Protein AF-A0AA47MKA4-F1 (afdb_monomer)

Radius of gyration: 22.4 Å; Cα contacts (8 Å, |Δi|>4): 376; chains: 1; bounding box: 54×51×59 Å

Secondary structure (DSSP, 8-state):
--S------EEETTSPPPSS----BPTT----GGG---EEEE-TTS-EEEE-TTS-EEEEEEES-TTS-EEEEEEEEE-HHHHHHHHHHHSSEE----SHHHHHHHHHT--SS-EEEEEEEPP-B-TTS-B-S---BPTT-S--TTS---EEEEETTEEEEE-TTS----------PPP-------SS-TT-HHHHHHHHHHHHHHHHHTT--S-----SSPPPP-PPP-

Nearest PDB structures (foldseek):
  4j6m-assembly6_F  TM=4.524E-01  e=5.196E-02  Homo sapiens

Organism: Merluccius polli (NCBI:txid89951)

Structure (mmCIF, N/CA/C/O backbone):
data_AF-A0AA47MKA4-F1
#
_entry.id   AF-A0AA47MKA4-F1
#
loop_
_atom_site.group_PDB
_atom_site.id
_atom_site.type_symbol
_atom_site.label_atom_id
_atom_site.label_alt_id
_atom_site.label_comp_id
_atom_site.label_asym_id
_atom_site.label_entity_id
_atom_site.label_seq_id
_atom_site.pdbx_PDB_ins_code
_atom_site.Cartn_x
_atom_site.Cartn_y
_atom_site.Cartn_z
_atom_site.occupancy
_atom_site.B_iso_or_equiv
_atom_site.auth_seq_id
_atom_site.auth_comp_id
_atom_site.auth_asym_id
_atom_site.auth_atom_id
_atom_site.pdbx_PDB_model_num
ATOM 1 N N . MET A 1 1 ? -19.386 -9.582 15.288 1.00 40.22 1 MET A N 1
ATOM 2 C CA . MET A 1 1 ? -19.864 -9.907 13.926 1.00 40.22 1 MET A CA 1
ATOM 3 C C . MET A 1 1 ? -18.635 -10.343 13.167 1.00 40.22 1 MET A C 1
ATOM 5 O O . MET A 1 1 ? -17.725 -9.533 13.084 1.00 40.22 1 MET A O 1
ATOM 9 N N . HIS A 1 2 ? -18.562 -11.596 12.714 1.00 37.41 2 HIS A N 1
ATOM 10 C CA . HIS A 1 2 ? -17.348 -12.108 12.065 1.00 37.41 2 HIS A CA 1
ATOM 11 C C . HIS A 1 2 ? -17.681 -13.074 10.925 1.00 37.41 2 HIS A C 1
ATOM 13 O O . HIS A 1 2 ? -17.199 -14.199 10.886 1.00 37.41 2 HIS A O 1
ATOM 19 N N . ALA A 1 3 ? -18.492 -12.614 9.970 1.00 40.44 3 ALA A N 1
ATOM 20 C CA . ALA A 1 3 ? -18.243 -13.013 8.587 1.00 40.44 3 ALA A CA 1
ATOM 21 C C . ALA A 1 3 ? -16.877 -12.423 8.195 1.00 40.44 3 ALA A C 1
ATOM 23 O O . ALA A 1 3 ? -16.542 -11.350 8.684 1.00 40.44 3 ALA A O 1
ATOM 24 N N . ILE A 1 4 ? -16.072 -13.059 7.343 1.00 48.19 4 ILE A N 1
ATOM 25 C CA . ILE A 1 4 ? -14.932 -12.340 6.751 1.00 48.19 4 ILE A CA 1
ATOM 26 C C . ILE A 1 4 ? -15.520 -11.342 5.749 1.00 48.19 4 ILE A C 1
ATOM 28 O O . ILE A 1 4 ? -15.696 -11.644 4.573 1.00 48.19 4 ILE A O 1
ATOM 32 N N . LEU A 1 5 ? -15.891 -10.165 6.250 1.00 45.44 5 LEU A N 1
ATOM 33 C CA 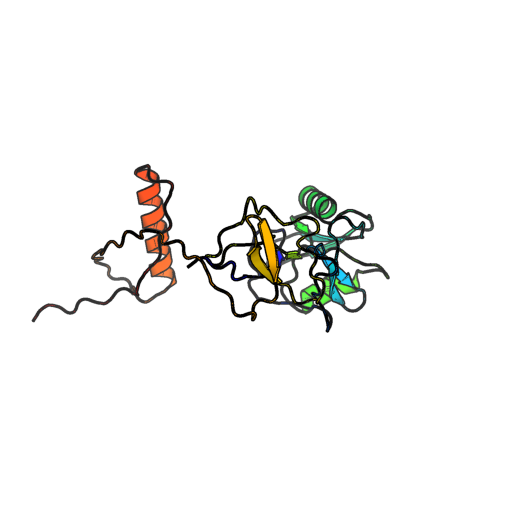. LEU A 1 5 ? -16.131 -8.975 5.451 1.00 45.44 5 LEU A CA 1
ATOM 34 C C . LEU A 1 5 ? -14.800 -8.242 5.327 1.00 45.44 5 LEU A C 1
ATOM 36 O O . LEU A 1 5 ? -14.140 -7.966 6.328 1.00 45.44 5 LEU A O 1
ATOM 40 N N . TYR A 1 6 ? -14.410 -7.950 4.095 1.00 54.91 6 TYR A N 1
ATOM 41 C CA . TYR A 1 6 ? -13.177 -7.241 3.819 1.00 54.91 6 TYR A CA 1
ATOM 42 C C . TYR A 1 6 ? -13.150 -5.836 4.405 1.00 54.91 6 TYR A C 1
ATOM 44 O O . TYR A 1 6 ? -14.142 -5.109 4.388 1.00 54.91 6 TYR A O 1
ATOM 52 N N . CYS A 1 7 ? -11.939 -5.407 4.740 1.00 42.94 7 CYS A N 1
ATOM 53 C CA . CYS A 1 7 ? -11.534 -4.036 4.491 1.00 42.94 7 CYS A CA 1
ATOM 54 C C . CYS A 1 7 ? -10.248 -4.092 3.662 1.00 42.94 7 CYS A C 1
ATOM 56 O O . CYS A 1 7 ? -9.179 -4.357 4.205 1.00 42.94 7 CYS A O 1
ATOM 58 N N . PHE A 1 8 ? -10.352 -3.903 2.341 1.00 57.56 8 PHE A N 1
ATOM 59 C CA . PHE A 1 8 ? -9.191 -3.769 1.457 1.00 57.56 8 PHE A CA 1
ATOM 60 C C . PHE A 1 8 ? -8.551 -2.438 1.807 1.00 57.56 8 PHE A C 1
ATOM 62 O O . PHE A 1 8 ? -8.983 -1.402 1.314 1.00 57.56 8 PHE A O 1
ATOM 69 N N . HIS A 1 9 ? -7.597 -2.439 2.729 1.00 69.88 9 HIS A N 1
ATOM 70 C CA . HIS A 1 9 ? -6.885 -1.221 3.062 1.00 69.88 9 HIS A CA 1
ATOM 71 C C . HIS A 1 9 ? -5.487 -1.295 2.485 1.00 69.88 9 HIS A C 1
ATOM 73 O O . HIS A 1 9 ? -4.628 -2.047 2.947 1.00 69.88 9 HIS A O 1
ATOM 79 N N . TRP A 1 10 ? -5.290 -0.468 1.470 1.00 81.12 10 TRP A N 1
ATOM 80 C CA . TRP A 1 10 ? -3.974 -0.019 1.078 1.00 81.12 10 TRP A CA 1
ATOM 81 C C . TRP A 1 10 ? -3.329 0.700 2.258 1.00 81.12 10 TRP A C 1
ATOM 83 O O . TRP A 1 10 ? -3.963 1.512 2.941 1.00 81.12 10 TRP A O 1
ATOM 93 N N . ARG A 1 11 ? -2.075 0.361 2.533 1.00 85.81 11 ARG A N 1
ATOM 94 C CA . ARG A 1 11 ? -1.267 1.024 3.549 1.00 85.81 11 ARG A CA 1
ATOM 95 C C . ARG A 1 11 ? 0.051 1.446 2.945 1.00 85.81 11 ARG A C 1
ATOM 97 O O . ARG A 1 11 ? 0.620 0.748 2.112 1.00 85.81 11 ARG A O 1
ATOM 104 N N . TRP A 1 12 ? 0.538 2.584 3.411 1.00 90.19 12 TRP A N 1
ATOM 105 C CA . TRP A 1 12 ? 1.897 2.997 3.127 1.00 90.19 12 TRP A CA 1
ATOM 106 C C . TRP A 1 12 ? 2.862 2.206 4.010 1.00 90.19 12 TRP A C 1
ATOM 108 O O . TRP A 1 12 ? 2.557 1.861 5.159 1.00 90.19 12 TRP A O 1
ATOM 118 N N . SER A 1 13 ? 4.037 1.900 3.470 1.00 91.50 13 SER A N 1
ATOM 119 C CA . SER A 1 13 ? 5.100 1.156 4.146 1.00 91.50 13 SER A CA 1
ATOM 120 C C . SER A 1 13 ? 5.516 1.811 5.464 1.00 91.50 13 SER A C 1
ATOM 122 O O . SER A 1 13 ? 5.847 1.100 6.411 1.00 91.50 13 SER A O 1
ATOM 124 N N . THR A 1 14 ? 5.361 3.131 5.572 1.00 85.56 14 THR A N 1
ATOM 125 C CA . THR A 1 14 ? 5.583 3.965 6.764 1.00 85.56 14 THR A CA 1
ATOM 126 C C . THR A 1 14 ? 4.684 3.627 7.964 1.00 85.56 14 THR A C 1
ATOM 128 O O . THR A 1 14 ? 4.824 4.239 9.016 1.00 85.56 14 THR A O 1
ATOM 131 N N . GLN A 1 15 ? 3.769 2.655 7.838 1.00 66.38 15 GLN A N 1
ATOM 132 C CA . GLN A 1 15 ? 2.774 2.240 8.842 1.00 66.38 15 GLN A CA 1
ATOM 133 C C . GLN A 1 15 ? 1.715 3.303 9.184 1.00 66.38 15 GLN A C 1
ATOM 135 O O . GLN A 1 15 ? 0.791 3.015 9.946 1.00 66.38 15 GLN A O 1
ATOM 140 N N . ASN A 1 16 ? 1.778 4.484 8.566 1.00 63.00 16 ASN A N 1
ATOM 141 C CA . ASN A 1 16 ? 0.739 5.501 8.662 1.00 63.00 16 ASN A CA 1
ATOM 142 C C . ASN A 1 16 ? -0.418 5.195 7.699 1.00 63.00 16 ASN A C 1
ATOM 144 O O . ASN A 1 16 ? -0.228 4.699 6.583 1.00 63.00 16 ASN A O 1
ATOM 148 N N . ARG A 1 17 ? -1.648 5.505 8.127 1.00 63.09 17 ARG A N 1
ATOM 149 C CA . ARG A 1 17 ? -2.790 5.586 7.205 1.00 63.09 17 ARG A CA 1
ATOM 150 C C . ARG A 1 17 ? -2.589 6.804 6.304 1.00 63.09 17 ARG A C 1
ATOM 152 O O . ARG A 1 17 ? -2.092 7.823 6.777 1.00 63.09 17 ARG A O 1
ATOM 159 N N . SER A 1 18 ? -2.972 6.692 5.031 1.00 71.25 18 SER A N 1
ATOM 160 C CA . SER A 1 18 ? -3.031 7.860 4.143 1.00 71.25 18 SER A CA 1
ATOM 161 C C . SER A 1 18 ? -3.911 8.929 4.788 1.00 71.25 18 SER A C 1
ATOM 163 O O . SER A 1 18 ? -5.021 8.617 5.226 1.00 71.25 18 SER A O 1
ATOM 165 N N . GLN A 1 19 ? -3.413 10.162 4.866 1.00 75.19 19 GLN A N 1
ATOM 166 C CA . GLN A 1 19 ? -4.171 11.269 5.452 1.00 75.19 19 GLN A CA 1
ATOM 167 C C . GLN A 1 19 ? -5.196 11.837 4.466 1.00 75.19 19 GLN A C 1
ATOM 169 O O . GLN A 1 19 ? -6.219 12.381 4.872 1.00 75.19 19 GLN A O 1
ATOM 174 N N . THR A 1 20 ? -4.930 11.684 3.168 1.00 82.19 20 THR A N 1
ATOM 175 C CA . THR A 1 20 ? -5.717 12.278 2.082 1.00 82.19 20 THR A CA 1
ATOM 176 C C . THR A 1 20 ? -6.634 11.280 1.380 1.00 82.19 20 THR A C 1
ATOM 178 O O . THR A 1 20 ? -7.587 11.686 0.721 1.00 82.19 20 THR A O 1
ATOM 181 N N . GLY A 1 21 ? -6.358 9.976 1.492 1.00 82.00 21 GLY A N 1
ATOM 182 C CA . GLY A 1 21 ? -7.049 8.940 0.720 1.00 82.00 21 GLY A CA 1
ATOM 183 C C . GLY A 1 21 ? -6.720 8.967 -0.777 1.00 82.00 21 GLY A C 1
ATOM 184 O O . GLY A 1 21 ? -7.415 8.320 -1.558 1.00 82.00 21 GLY A O 1
ATOM 185 N N . TYR A 1 22 ? -5.685 9.712 -1.178 1.00 87.75 22 TYR A N 1
ATOM 186 C CA . TYR A 1 22 ? -5.279 9.843 -2.571 1.00 87.75 22 TYR A CA 1
ATOM 187 C C . TYR A 1 22 ? -4.862 8.493 -3.166 1.00 87.75 22 TYR A C 1
ATOM 189 O O . TYR A 1 22 ? -4.059 7.758 -2.585 1.00 87.75 22 TYR A O 1
ATOM 197 N N . ILE A 1 23 ? -5.407 8.192 -4.343 1.00 89.88 23 ILE A N 1
ATOM 198 C CA . ILE A 1 23 ? -5.075 7.021 -5.149 1.00 89.88 23 ILE A CA 1
ATOM 199 C C . ILE A 1 23 ? -5.000 7.416 -6.622 1.00 89.88 23 ILE A C 1
ATOM 201 O O . ILE A 1 23 ? -5.790 8.244 -7.069 1.00 89.88 23 ILE A O 1
ATOM 205 N N . ASN A 1 24 ? -4.097 6.790 -7.378 1.00 94.50 24 ASN A N 1
ATOM 206 C CA . ASN A 1 24 ? -3.982 7.012 -8.822 1.00 94.50 24 ASN A CA 1
ATOM 207 C C . ASN A 1 24 ? -3.874 5.704 -9.620 1.00 94.50 24 ASN A C 1
ATOM 209 O O . ASN A 1 24 ? -3.080 5.580 -10.552 1.00 94.50 24 ASN A O 1
ATOM 213 N N . PHE A 1 25 ? -4.648 4.691 -9.226 1.00 94.19 25 PHE A N 1
ATOM 214 C CA . PHE A 1 25 ? -4.726 3.438 -9.976 1.00 94.19 25 PHE A CA 1
ATOM 215 C C . PHE A 1 25 ? -5.229 3.675 -11.400 1.00 94.19 25 PHE A C 1
ATOM 217 O O . PHE A 1 25 ? -6.154 4.458 -11.631 1.00 94.19 25 PHE A O 1
ATOM 224 N N . ARG A 1 26 ? -4.630 2.971 -12.363 1.00 95.44 26 ARG A N 1
ATOM 225 C CA . ARG A 1 26 ? -5.120 2.974 -13.742 1.00 95.44 26 ARG A CA 1
ATOM 226 C C . ARG A 1 26 ? -6.557 2.429 -13.794 1.00 95.44 26 ARG A C 1
ATOM 228 O O . ARG A 1 26 ? -6.888 1.532 -13.022 1.00 95.44 26 ARG A O 1
ATOM 235 N N . PRO A 1 27 ? -7.408 2.872 -14.740 1.00 91.44 27 PRO A N 1
ATOM 236 C CA . PRO A 1 27 ? -8.674 2.195 -15.001 1.00 91.44 27 PRO A CA 1
ATOM 237 C C . PRO A 1 27 ? -8.490 0.683 -15.205 1.00 91.44 27 PRO A C 1
ATOM 239 O O . PRO A 1 27 ? -7.773 0.260 -16.113 1.00 91.44 27 PRO A O 1
ATOM 242 N N . GLY A 1 28 ? -9.154 -0.114 -14.365 1.00 84.56 28 GLY A N 1
ATOM 243 C CA . GLY A 1 28 ? -9.030 -1.576 -14.336 1.00 84.56 28 GLY A CA 1
ATOM 244 C C . GLY A 1 28 ? -8.125 -2.118 -13.227 1.00 84.56 28 GLY A C 1
ATOM 245 O O . GLY A 1 28 ? -8.180 -3.315 -12.976 1.00 84.56 28 GLY A O 1
ATOM 246 N N . GLU A 1 29 ? -7.370 -1.256 -12.544 1.00 88.69 29 GLU A N 1
ATOM 247 C CA . GLU A 1 29 ? -6.548 -1.581 -11.375 1.00 88.69 29 GLU A CA 1
ATOM 248 C C . GLU A 1 29 ? -7.170 -1.025 -10.075 1.00 88.69 29 GLU A C 1
ATOM 250 O O . GLU A 1 29 ? -7.958 -0.072 -10.122 1.00 88.69 29 GLU A O 1
ATOM 255 N N . PRO A 1 30 ? -6.813 -1.567 -8.898 1.00 87.31 30 PRO A N 1
ATOM 256 C CA . PRO A 1 30 ? -6.048 -2.798 -8.711 1.00 87.31 30 PRO A CA 1
ATOM 257 C C . PRO A 1 30 ? -6.890 -4.040 -9.032 1.00 87.31 30 PRO A C 1
ATOM 259 O O . PRO A 1 30 ? -8.064 -4.108 -8.653 1.00 87.31 30 PRO A O 1
ATOM 262 N N . ASN A 1 31 ? -6.310 -5.022 -9.718 1.00 82.94 31 ASN A N 1
ATOM 263 C CA . ASN A 1 31 ? -7.039 -6.193 -10.221 1.00 82.94 31 ASN A CA 1
ATOM 264 C C . ASN A 1 31 ? -6.764 -7.486 -9.423 1.00 82.94 31 ASN A C 1
ATOM 266 O O . ASN A 1 31 ? -7.511 -8.467 -9.537 1.00 82.94 31 ASN A O 1
ATOM 270 N N . TYR A 1 32 ? -5.736 -7.479 -8.572 1.00 79.62 32 TYR A N 1
ATOM 271 C CA . TYR A 1 32 ? -5.283 -8.607 -7.771 1.00 79.62 32 TYR A CA 1
ATOM 272 C C . TYR A 1 32 ? -5.106 -9.908 -8.561 1.00 79.62 32 TYR A C 1
ATOM 274 O O . TYR A 1 32 ? -5.616 -10.973 -8.172 1.00 79.62 32 TYR A O 1
ATOM 282 N N . ASN A 1 33 ? -4.431 -9.833 -9.703 1.00 80.06 33 ASN A N 1
ATOM 283 C CA . ASN A 1 33 ? -4.355 -10.931 -10.648 1.00 80.06 33 ASN A CA 1
ATOM 284 C C . ASN A 1 33 ? -3.586 -12.125 -10.056 1.00 80.06 33 ASN A C 1
ATOM 286 O O . ASN A 1 33 ? -2.514 -12.017 -9.455 1.00 80.06 33 ASN A O 1
ATOM 290 N N . GLY A 1 34 ? -4.198 -13.306 -10.174 1.00 71.94 34 GLY A N 1
ATOM 291 C CA . GLY A 1 34 ? -3.688 -14.551 -9.598 1.00 71.94 34 GLY A CA 1
ATOM 292 C C . GLY A 1 34 ? -3.579 -14.563 -8.068 1.00 71.94 34 GLY A C 1
ATOM 293 O O . GLY A 1 34 ? -2.871 -15.416 -7.538 1.00 71.94 34 GLY A O 1
ATOM 294 N N . GLY A 1 35 ? -4.227 -13.625 -7.366 1.00 72.12 35 GLY A N 1
ATOM 295 C CA . GLY A 1 35 ? -4.276 -13.601 -5.903 1.00 72.12 35 GLY A CA 1
ATOM 296 C C . GLY A 1 35 ? -2.941 -13.300 -5.215 1.00 72.12 35 GLY A C 1
ATOM 297 O O . GLY A 1 35 ? -2.720 -13.778 -4.106 1.00 72.12 35 GLY A O 1
ATOM 298 N N . ARG A 1 36 ? -2.034 -12.578 -5.885 1.00 78.44 36 ARG A N 1
ATOM 299 C CA . ARG A 1 36 ? -0.639 -12.391 -5.435 1.00 78.44 36 ARG A CA 1
ATOM 300 C C . ARG A 1 36 ? -0.040 -11.021 -5.762 1.00 78.44 36 ARG A C 1
ATOM 302 O O . ARG A 1 36 ? 1.179 -10.880 -5.850 1.00 78.44 36 ARG A O 1
ATOM 309 N N . GLU A 1 37 ? -0.892 -10.056 -6.082 1.00 87.06 37 GLU A N 1
ATOM 310 C CA . GLU A 1 37 ? -0.490 -8.700 -6.451 1.00 87.06 37 GLU A CA 1
ATOM 311 C C . GLU A 1 37 ? -0.796 -7.756 -5.288 1.00 87.06 37 GLU A C 1
ATOM 313 O O . GLU A 1 37 ? -1.833 -7.106 -5.220 1.00 87.06 37 GLU A O 1
ATOM 318 N N . GLU A 1 38 ? 0.070 -7.767 -4.278 1.00 88.56 38 GLU A N 1
ATOM 319 C CA . GLU A 1 38 ? -0.111 -6.951 -3.077 1.00 88.56 38 GLU A CA 1
ATOM 320 C C . GLU A 1 38 ? 0.730 -5.670 -3.065 1.00 88.56 38 GLU A C 1
ATOM 322 O O . GLU A 1 38 ? 0.562 -4.860 -2.161 1.00 88.56 38 GLU A O 1
ATOM 327 N N . CYS A 1 39 ? 1.629 -5.445 -4.021 1.00 94.31 39 CYS A N 1
ATOM 328 C CA . CYS A 1 39 ? 2.562 -4.316 -3.985 1.00 94.31 39 CYS A CA 1
ATOM 329 C C . CYS A 1 39 ? 2.336 -3.370 -5.153 1.00 94.31 39 CYS A C 1
ATOM 331 O O . CYS A 1 39 ? 2.032 -3.824 -6.245 1.00 94.31 39 CYS A O 1
ATOM 333 N N . VAL A 1 40 ? 2.490 -2.063 -4.943 1.00 96.06 40 VAL A N 1
ATOM 334 C CA . VAL A 1 40 ? 2.135 -1.080 -5.972 1.00 96.06 40 VAL A CA 1
ATOM 335 C C . VAL A 1 40 ? 3.358 -0.548 -6.696 1.00 96.06 40 VAL A C 1
ATOM 337 O O . VAL A 1 40 ? 4.319 -0.084 -6.074 1.00 96.06 40 VAL A O 1
ATOM 340 N N . GLU A 1 41 ? 3.287 -0.569 -8.021 1.00 96.12 41 GLU A N 1
ATOM 341 C CA . GLU A 1 41 ? 4.214 0.124 -8.908 1.00 96.12 41 GLU A CA 1
ATOM 342 C C . GLU A 1 41 ? 3.547 1.343 -9.557 1.00 96.12 41 GLU A C 1
ATOM 344 O O . GLU A 1 41 ? 2.358 1.324 -9.880 1.00 96.12 41 GLU A O 1
ATOM 349 N N . ILE A 1 42 ? 4.329 2.398 -9.774 1.00 95.69 42 ILE A N 1
ATOM 350 C CA . ILE A 1 42 ? 3.971 3.531 -10.627 1.00 95.69 42 ILE A CA 1
ATOM 351 C C . ILE A 1 42 ? 4.599 3.347 -12.011 1.00 95.69 42 ILE A C 1
ATOM 353 O O . ILE A 1 42 ? 5.731 2.862 -12.139 1.00 95.69 42 ILE A O 1
ATOM 357 N N . ARG A 1 43 ? 3.854 3.719 -13.056 1.00 92.62 43 ARG A N 1
ATOM 358 C CA . ARG A 1 43 ? 4.308 3.677 -14.453 1.00 92.62 43 ARG A CA 1
ATOM 359 C C . ARG A 1 43 ? 4.668 5.062 -14.982 1.00 92.62 43 ARG A C 1
ATOM 361 O O . ARG A 1 43 ? 4.483 6.077 -14.320 1.00 92.62 43 ARG A O 1
ATOM 368 N N . THR A 1 44 ? 5.188 5.096 -16.206 1.00 89.94 44 THR A N 1
ATOM 369 C CA . THR A 1 44 ? 5.659 6.314 -16.886 1.00 89.94 44 THR A CA 1
ATOM 370 C C . THR A 1 44 ? 4.567 7.351 -17.151 1.00 89.94 44 THR A C 1
ATOM 372 O O . THR A 1 44 ? 4.882 8.504 -17.411 1.00 89.94 44 THR A O 1
ATOM 375 N N . ASP A 1 45 ? 3.295 6.951 -17.118 1.00 91.06 45 ASP A N 1
ATOM 376 C CA . ASP A 1 45 ? 2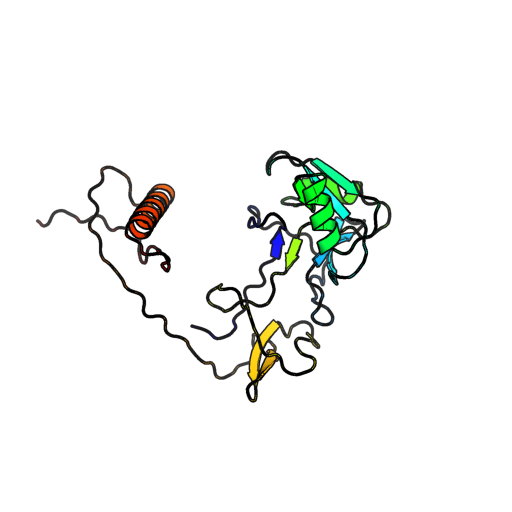.134 7.843 -17.235 1.00 91.06 45 ASP A CA 1
ATOM 377 C C . ASP A 1 45 ? 1.621 8.343 -15.872 1.00 91.06 45 ASP A C 1
ATOM 379 O O . ASP A 1 45 ? 0.591 9.007 -15.801 1.00 91.06 45 ASP A O 1
ATOM 383 N N . GLY A 1 46 ? 2.320 8.004 -14.786 1.00 93.06 46 GLY A N 1
ATOM 384 C CA . GLY A 1 46 ? 1.952 8.360 -13.422 1.00 93.06 46 GLY A CA 1
ATOM 385 C C . GLY A 1 46 ? 0.871 7.485 -12.798 1.00 93.06 46 GLY A C 1
ATOM 386 O O . GLY A 1 46 ? 0.574 7.684 -11.620 1.00 93.06 46 GLY A O 1
ATOM 387 N N . THR A 1 47 ? 0.304 6.522 -13.533 1.00 95.69 47 THR A N 1
ATOM 388 C CA . THR A 1 47 ? -0.742 5.629 -13.017 1.00 95.69 47 THR A CA 1
ATOM 389 C C . THR A 1 47 ? -0.165 4.442 -12.251 1.00 95.69 47 THR A C 1
ATOM 391 O O . THR A 1 47 ? 0.979 4.026 -12.466 1.00 95.69 47 THR A O 1
ATOM 394 N N . TRP A 1 48 ? -0.959 3.913 -11.321 1.00 96.38 48 TRP A N 1
ATOM 395 C CA . TRP A 1 48 ? -0.558 2.854 -10.399 1.00 96.38 48 TRP A CA 1
ATOM 396 C C . TRP A 1 48 ? -1.159 1.502 -10.777 1.00 96.38 48 TRP A C 1
ATOM 398 O O . TRP A 1 48 ? -2.279 1.428 -11.289 1.00 96.38 48 TRP A O 1
ATOM 408 N N . TYR A 1 49 ? -0.413 0.445 -10.469 1.00 95.06 49 TYR A N 1
ATOM 409 C CA . TYR A 1 49 ? -0.792 -0.954 -10.660 1.00 95.06 49 TYR A CA 1
ATOM 410 C C . TYR A 1 49 ? -0.441 -1.731 -9.404 1.00 95.06 49 TYR A C 1
ATOM 412 O O . TYR A 1 49 ? 0.621 -1.494 -8.825 1.00 95.06 49 TYR A O 1
ATOM 420 N N . ASP A 1 50 ? -1.288 -2.670 -8.997 1.00 92.31 50 ASP A N 1
ATOM 421 C CA . ASP A 1 50 ? -0.854 -3.720 -8.089 1.00 92.31 50 ASP A CA 1
ATOM 422 C C . ASP A 1 50 ? -0.092 -4.798 -8.863 1.00 92.31 50 ASP A C 1
ATOM 424 O O . ASP A 1 50 ? -0.359 -5.095 -10.023 1.00 92.31 50 ASP A O 1
ATOM 428 N N . TRP A 1 51 ? 0.952 -5.324 -8.239 1.00 93.88 51 TRP A N 1
ATOM 429 C CA . TRP A 1 51 ? 1.870 -6.255 -8.860 1.00 93.88 51 TRP A CA 1
ATOM 430 C C . TRP A 1 51 ? 2.485 -7.187 -7.822 1.00 93.88 51 TRP A C 1
ATOM 432 O O . TRP A 1 51 ? 2.444 -6.955 -6.608 1.00 93.88 51 TRP A O 1
ATOM 442 N N . ASN A 1 52 ? 3.060 -8.284 -8.307 1.00 92.88 52 ASN A N 1
ATOM 443 C CA . ASN A 1 52 ? 3.645 -9.302 -7.451 1.00 92.88 52 ASN A CA 1
ATOM 444 C C . ASN A 1 52 ? 4.852 -8.733 -6.697 1.00 92.88 52 ASN A C 1
ATOM 446 O O . ASN A 1 52 ? 5.868 -8.403 -7.306 1.00 92.88 52 ASN A O 1
ATOM 450 N N . CYS A 1 53 ? 4.766 -8.692 -5.366 1.00 93.75 53 CYS A N 1
ATOM 451 C CA . CYS A 1 53 ? 5.804 -8.154 -4.482 1.00 93.75 53 CYS A CA 1
ATOM 452 C C . CYS A 1 53 ? 7.193 -8.794 -4.667 1.00 93.75 53 CYS A C 1
ATOM 454 O O . CYS A 1 53 ? 8.209 -8.173 -4.343 1.00 93.75 53 CYS A O 1
ATOM 456 N N . ALA A 1 54 ? 7.256 -10.035 -5.165 1.00 94.62 54 ALA A N 1
ATOM 457 C CA . ALA A 1 54 ? 8.503 -10.745 -5.441 1.00 94.62 54 ALA A CA 1
ATOM 458 C C . ALA A 1 54 ? 9.145 -10.354 -6.785 1.00 94.62 54 ALA A C 1
ATOM 460 O O . ALA A 1 54 ? 10.308 -10.696 -7.025 1.00 94.62 54 ALA A O 1
ATOM 461 N N . ALA A 1 55 ? 8.421 -9.650 -7.664 1.00 95.75 55 ALA A N 1
ATOM 462 C CA . ALA A 1 55 ? 8.981 -9.123 -8.900 1.00 95.75 55 ALA A CA 1
ATOM 463 C C . ALA A 1 55 ? 10.082 -8.100 -8.599 1.00 95.75 55 ALA A C 1
ATOM 465 O O . ALA A 1 55 ? 10.059 -7.395 -7.589 1.00 95.75 55 ALA A O 1
ATOM 466 N N . ARG A 1 56 ? 11.079 -8.035 -9.481 1.00 96.50 56 ARG A N 1
ATOM 467 C CA . ARG A 1 56 ? 12.236 -7.159 -9.305 1.00 96.50 56 ARG A CA 1
ATOM 468 C C . ARG A 1 56 ? 12.061 -5.910 -10.148 1.00 96.50 56 ARG A C 1
ATOM 470 O O . ARG A 1 56 ? 12.255 -5.985 -11.355 1.00 96.50 56 ARG A O 1
ATOM 477 N N . GLN A 1 57 ? 11.760 -4.791 -9.504 1.00 95.81 57 GLN A N 1
ATOM 478 C CA . GLN A 1 57 ? 11.587 -3.497 -10.162 1.00 95.81 57 GLN A CA 1
ATOM 479 C C . GLN A 1 57 ? 12.558 -2.478 -9.571 1.00 95.81 57 GLN A C 1
ATOM 481 O O . GLN A 1 57 ? 13.069 -2.650 -8.460 1.00 95.81 57 GLN A O 1
ATOM 486 N N . THR A 1 58 ? 12.817 -1.413 -10.323 1.00 96.75 58 THR A N 1
ATOM 487 C CA . THR A 1 58 ? 13.379 -0.177 -9.763 1.00 96.75 58 THR A CA 1
ATOM 488 C C . THR A 1 58 ? 12.418 0.425 -8.743 1.00 96.75 58 THR A C 1
ATOM 490 O O . THR A 1 58 ? 11.272 -0.006 -8.646 1.00 96.75 58 THR A O 1
ATOM 493 N N . PHE A 1 59 ? 12.859 1.380 -7.931 1.00 97.56 59 PHE A N 1
ATOM 494 C CA . PHE A 1 59 ? 12.032 1.868 -6.826 1.00 97.56 59 PHE A CA 1
ATOM 495 C C . PHE A 1 59 ? 12.324 3.323 -6.480 1.00 97.56 59 PHE A C 1
ATOM 497 O O . PHE A 1 59 ? 13.417 3.826 -6.738 1.00 97.56 59 PHE A O 1
ATOM 504 N N . SER A 1 60 ? 11.328 3.998 -5.907 1.00 96.88 60 SER A N 1
ATOM 505 C CA . SER A 1 60 ? 11.465 5.367 -5.422 1.00 96.88 60 SER A CA 1
ATOM 506 C C . SER A 1 60 ? 11.426 5.375 -3.902 1.00 96.88 60 SER A C 1
ATOM 508 O O . SER A 1 60 ? 10.488 4.854 -3.301 1.00 96.88 60 SER A O 1
ATOM 510 N N . CYS A 1 61 ? 12.417 5.999 -3.277 1.00 97.19 61 CYS A N 1
ATOM 511 C CA . CYS A 1 61 ? 12.392 6.316 -1.851 1.00 97.19 61 CYS A CA 1
ATOM 512 C C . CYS A 1 61 ? 11.877 7.744 -1.637 1.00 97.19 61 CYS A C 1
ATOM 514 O O . CYS A 1 61 ? 11.848 8.541 -2.579 1.00 97.19 61 CYS A O 1
ATOM 516 N N . PHE A 1 62 ? 11.527 8.087 -0.400 1.00 95.62 62 PHE A N 1
ATOM 517 C CA . PHE A 1 62 ? 11.432 9.481 0.023 1.00 95.62 62 PHE A CA 1
ATOM 518 C C . PHE A 1 62 ? 12.269 9.749 1.276 1.00 95.62 62 PHE A C 1
ATOM 520 O O . PHE A 1 62 ? 12.545 8.841 2.065 1.00 95.62 62 PHE A O 1
ATOM 527 N N . SER A 1 63 ? 12.650 11.011 1.450 1.00 95.50 63 SER A N 1
ATOM 528 C CA . SER A 1 63 ? 13.311 11.549 2.640 1.00 95.50 63 SER A CA 1
ATOM 529 C C . SER A 1 63 ? 12.516 12.738 3.185 1.00 95.50 63 SER A C 1
ATOM 531 O O . SER A 1 63 ? 11.866 13.443 2.414 1.00 95.50 63 SER A O 1
ATOM 533 N N . GLY A 1 64 ? 12.608 12.992 4.492 1.00 89.56 64 GLY A N 1
ATOM 534 C CA . GLY A 1 64 ? 11.944 14.127 5.149 1.00 89.56 64 GLY A CA 1
ATOM 535 C C . GLY A 1 64 ? 10.591 13.790 5.799 1.00 89.56 64 GLY A C 1
ATOM 536 O O . GLY A 1 64 ? 10.165 12.630 5.768 1.00 89.56 64 GLY A O 1
ATOM 537 N N . PRO A 1 65 ? 9.952 14.779 6.454 1.00 84.25 65 PRO A N 1
ATOM 538 C CA . PRO A 1 65 ? 8.639 14.632 7.080 1.00 84.25 65 PRO A CA 1
ATOM 539 C C . PRO A 1 65 ? 7.505 14.616 6.037 1.00 84.25 65 PRO A C 1
ATOM 541 O O . PRO A 1 65 ? 7.719 14.919 4.864 1.00 84.25 65 PRO A O 1
ATOM 544 N N . SER A 1 66 ? 6.287 14.261 6.463 1.00 74.69 66 SER A N 1
ATOM 545 C CA . SER A 1 66 ? 5.117 14.116 5.578 1.00 74.69 66 SER A CA 1
ATOM 546 C C . SER A 1 66 ? 4.756 15.379 4.785 1.00 74.69 66 SER A C 1
ATOM 548 O O . SER A 1 66 ? 4.230 15.264 3.687 1.00 74.69 66 SER A O 1
ATOM 550 N N . ASP A 1 67 ? 5.038 16.564 5.315 1.00 77.62 67 ASP A N 1
ATOM 551 C CA . ASP A 1 67 ? 4.751 17.874 4.720 1.00 77.62 67 ASP A CA 1
ATOM 552 C C . ASP A 1 67 ? 5.897 18.432 3.854 1.00 77.62 67 ASP A C 1
ATOM 554 O O . ASP A 1 67 ? 5.729 19.459 3.199 1.00 77.62 67 ASP A O 1
ATOM 558 N N . ALA A 1 68 ? 7.054 17.761 3.818 1.00 87.31 68 ALA A N 1
ATOM 559 C CA . ALA A 1 68 ? 8.226 18.183 3.048 1.00 87.31 68 ALA A CA 1
ATOM 560 C C . ALA A 1 68 ? 9.026 16.975 2.527 1.00 87.31 68 ALA A C 1
ATOM 562 O O . ALA A 1 68 ? 10.210 16.799 2.832 1.00 87.31 68 ALA A O 1
ATOM 563 N N . LYS A 1 69 ? 8.361 16.117 1.746 1.00 92.12 69 LYS A N 1
ATOM 564 C CA . LYS A 1 69 ? 8.969 14.915 1.159 1.00 92.12 69 LYS A CA 1
ATOM 565 C C . LYS A 1 69 ? 9.877 15.281 -0.015 1.00 92.12 69 LYS A C 1
ATOM 567 O O . LYS A 1 69 ? 9.505 16.055 -0.889 1.00 92.12 69 LYS A O 1
ATOM 572 N N . THR A 1 70 ? 11.054 14.667 -0.069 1.00 95.00 70 THR A N 1
ATOM 573 C CA . THR A 1 70 ? 11.928 14.660 -1.253 1.00 95.00 70 THR A CA 1
ATOM 574 C C . THR A 1 70 ? 12.007 13.246 -1.807 1.00 95.00 70 THR A C 1
ATOM 576 O O . THR A 1 70 ? 12.294 12.321 -1.050 1.00 95.00 70 THR A O 1
ATOM 579 N N . TYR A 1 71 ? 11.783 13.069 -3.109 1.00 95.50 71 TYR A N 1
ATOM 580 C CA . TYR A 1 71 ? 11.778 11.755 -3.756 1.00 95.50 71 TYR A CA 1
ATOM 581 C C . TYR A 1 71 ? 13.117 11.410 -4.413 1.00 95.50 71 TYR A C 1
ATOM 583 O O . TYR A 1 71 ? 13.793 12.269 -4.979 1.00 95.50 71 TYR A O 1
ATOM 591 N N . HIS A 1 72 ? 13.495 10.132 -4.344 1.00 95.38 72 HIS A N 1
ATOM 592 C CA . HIS A 1 72 ? 14.761 9.620 -4.867 1.00 95.38 72 HIS A CA 1
ATOM 593 C C . HIS A 1 72 ? 14.531 8.362 -5.705 1.00 95.38 72 HIS A C 1
ATOM 595 O O . HIS A 1 72 ? 14.208 7.304 -5.163 1.00 95.38 72 HIS A O 1
ATOM 601 N N . TYR A 1 73 ? 14.748 8.463 -7.017 1.00 95.62 73 TYR A N 1
ATOM 602 C CA . TYR A 1 73 ? 14.746 7.308 -7.913 1.00 95.62 73 TYR A CA 1
ATOM 603 C C . TYR A 1 73 ? 16.011 6.466 -7.717 1.00 95.62 73 TYR A C 1
ATOM 605 O O . TYR A 1 73 ? 17.132 6.967 -7.847 1.00 95.62 73 TYR A O 1
ATOM 613 N N . ILE A 1 74 ? 15.835 5.174 -7.446 1.00 96.25 74 ILE A N 1
ATOM 614 C CA . ILE A 1 74 ? 16.927 4.221 -7.267 1.00 96.25 74 ILE A CA 1
ATOM 615 C C . ILE A 1 74 ? 16.947 3.246 -8.444 1.00 96.25 74 ILE A C 1
ATOM 617 O O . ILE A 1 74 ? 16.070 2.394 -8.605 1.00 96.25 74 ILE A O 1
ATOM 621 N N . ASN A 1 75 ? 18.003 3.345 -9.254 1.00 94.75 75 ASN A N 1
ATOM 622 C CA . ASN A 1 75 ? 18.219 2.495 -10.425 1.00 94.75 75 ASN A CA 1
ATOM 623 C C . ASN A 1 75 ? 18.811 1.121 -10.049 1.00 94.75 75 ASN A C 1
ATOM 625 O O . ASN A 1 75 ? 19.885 0.740 -10.513 1.00 94.75 75 ASN A O 1
ATOM 629 N N . GLN A 1 76 ? 18.145 0.398 -9.148 1.00 95.44 76 GLN A N 1
ATOM 630 C CA . GLN A 1 76 ? 18.466 -0.983 -8.779 1.00 95.44 76 GLN A CA 1
ATOM 631 C C . GLN A 1 76 ? 17.185 -1.808 -8.795 1.00 95.44 76 GLN A C 1
ATOM 633 O O . GLN A 1 76 ? 16.176 -1.377 -8.249 1.00 95.44 76 GLN A O 1
ATOM 638 N N . THR A 1 77 ? 17.209 -3.005 -9.381 1.00 96.75 77 THR A N 1
ATOM 639 C CA . THR A 1 77 ? 16.019 -3.862 -9.430 1.00 96.75 77 THR A CA 1
ATOM 640 C C . THR A 1 77 ? 15.955 -4.772 -8.211 1.00 96.75 77 THR A C 1
ATOM 642 O O . THR A 1 77 ? 16.774 -5.682 -8.053 1.00 96.75 77 THR A O 1
ATOM 645 N N . LEU A 1 78 ? 14.973 -4.550 -7.339 1.00 97.75 78 LEU A N 1
ATOM 646 C CA . LEU A 1 78 ? 14.779 -5.283 -6.087 1.00 97.75 78 LEU A CA 1
ATOM 647 C C . LEU A 1 78 ? 13.323 -5.747 -5.939 1.00 97.75 78 LEU A C 1
ATOM 649 O O . LEU A 1 78 ? 12.415 -5.195 -6.560 1.00 97.75 78 LEU A O 1
ATOM 653 N N . SER A 1 79 ? 13.106 -6.778 -5.114 1.00 98.12 79 SER A N 1
ATOM 654 C CA . SER A 1 79 ? 11.753 -7.099 -4.636 1.00 98.12 79 SER A CA 1
ATOM 655 C C . SER A 1 79 ? 11.204 -5.931 -3.818 1.00 98.12 79 SER A C 1
ATOM 657 O O . SER A 1 79 ? 11.995 -5.163 -3.264 1.00 98.12 79 SER A O 1
ATOM 659 N N . TRP A 1 80 ? 9.883 -5.808 -3.697 1.00 97.81 80 TRP A N 1
ATOM 660 C CA . TRP A 1 80 ? 9.280 -4.702 -2.949 1.00 97.81 80 TRP A CA 1
ATOM 661 C C . TRP A 1 80 ? 9.779 -4.650 -1.496 1.00 97.81 80 TRP A C 1
ATOM 663 O O . TRP A 1 80 ? 10.173 -3.596 -0.999 1.00 97.81 80 TRP A O 1
ATOM 673 N N . GLU A 1 81 ? 9.876 -5.807 -0.833 1.00 96.25 81 GLU A N 1
ATOM 674 C CA . GLU A 1 81 ? 10.364 -5.892 0.549 1.00 96.25 81 GLU A CA 1
ATOM 675 C C . GLU A 1 81 ? 11.848 -5.505 0.660 1.00 96.25 81 GLU A C 1
ATOM 677 O O . GLU A 1 81 ? 12.247 -4.778 1.573 1.00 96.25 81 GLU A O 1
ATOM 682 N N . SER A 1 82 ? 12.676 -5.934 -0.298 1.00 98.38 82 SER A N 1
ATOM 683 C CA . SER A 1 82 ? 14.090 -5.547 -0.348 1.00 98.38 82 SER A CA 1
ATOM 684 C C . SER A 1 82 ? 14.268 -4.053 -0.644 1.00 98.38 82 SER A C 1
ATOM 686 O O . SER A 1 82 ? 15.129 -3.417 -0.042 1.00 98.38 82 SER A O 1
ATOM 688 N N . ALA A 1 83 ? 13.447 -3.483 -1.529 1.00 98.31 83 ALA A N 1
ATOM 689 C CA . ALA A 1 83 ? 13.430 -2.056 -1.835 1.00 98.31 83 ALA A CA 1
ATOM 690 C C . ALA A 1 83 ? 13.021 -1.225 -0.609 1.00 98.31 83 ALA A C 1
ATOM 692 O O . ALA A 1 83 ? 13.689 -0.248 -0.275 1.00 98.31 83 ALA A O 1
ATOM 693 N N . LYS A 1 84 ? 12.000 -1.670 0.138 1.00 97.75 84 LYS A N 1
ATOM 694 C CA . LYS A 1 84 ? 11.620 -1.086 1.434 1.00 97.75 84 LYS A CA 1
ATOM 695 C C . LYS A 1 84 ? 12.787 -1.082 2.414 1.00 97.75 84 LYS A C 1
ATOM 697 O O . LYS A 1 84 ? 13.087 -0.052 3.015 1.00 97.75 84 LYS A O 1
ATOM 702 N N . SER A 1 85 ? 13.471 -2.218 2.556 1.00 98.19 85 SER A N 1
ATOM 703 C CA . SER A 1 85 ? 14.648 -2.321 3.424 1.00 98.19 85 SER A CA 1
ATOM 704 C C . SER A 1 85 ? 15.767 -1.372 2.986 1.00 98.19 85 SER A C 1
ATOM 706 O O . SER A 1 85 ? 16.382 -0.729 3.835 1.00 98.19 85 SER A O 1
ATOM 708 N N . TYR A 1 86 ? 16.015 -1.252 1.678 1.00 98.50 86 TYR A N 1
ATOM 709 C CA . TYR A 1 86 ? 16.992 -0.308 1.135 1.00 98.50 86 TYR A CA 1
ATOM 710 C C . TYR A 1 86 ? 16.615 1.132 1.492 1.00 98.50 86 TYR A C 1
ATOM 712 O O . TYR A 1 86 ? 17.427 1.852 2.073 1.00 98.50 86 TYR A O 1
ATOM 720 N N . CYS A 1 87 ? 15.378 1.547 1.204 1.00 98.12 87 CYS A N 1
ATOM 721 C CA . CYS A 1 87 ? 14.940 2.911 1.476 1.00 98.12 87 CYS A CA 1
ATOM 722 C C . CYS A 1 87 ? 15.011 3.246 2.964 1.00 98.12 87 CYS A C 1
ATOM 724 O O . CYS A 1 87 ? 15.441 4.334 3.296 1.00 98.12 87 CYS A O 1
ATOM 726 N N . ARG A 1 88 ? 14.691 2.317 3.869 1.00 97.25 88 ARG A N 1
ATOM 727 C CA . ARG A 1 88 ? 14.833 2.543 5.321 1.00 97.25 88 ARG A CA 1
ATOM 728 C C . ARG A 1 88 ? 16.277 2.607 5.812 1.00 97.25 88 ARG A C 1
ATOM 730 O O . ARG A 1 88 ? 16.531 3.108 6.900 1.00 97.25 88 ARG A O 1
ATOM 737 N N . THR A 1 89 ? 17.212 2.055 5.043 1.00 98.00 89 THR A N 1
ATOM 738 C CA . THR A 1 89 ? 18.643 2.083 5.372 1.00 98.00 89 THR A CA 1
ATOM 739 C C . THR A 1 89 ? 19.297 3.380 4.895 1.00 98.00 89 THR A C 1
ATOM 741 O O . THR A 1 89 ? 20.192 3.896 5.557 1.00 98.00 89 THR A O 1
ATOM 744 N N . HIS A 1 90 ? 18.858 3.911 3.749 1.00 97.75 90 HIS A N 1
ATOM 745 C CA . HIS A 1 90 ? 19.500 5.047 3.076 1.00 97.75 90 HIS A CA 1
ATOM 746 C C . HIS A 1 90 ? 18.671 6.345 3.073 1.00 97.75 90 HIS A C 1
ATOM 748 O O . HIS A 1 90 ? 19.215 7.412 2.797 1.00 97.75 90 HIS A O 1
ATOM 754 N N . HIS A 1 91 ? 17.375 6.261 3.372 1.00 96.50 91 HIS A N 1
ATOM 755 C CA . HIS A 1 91 ? 16.367 7.327 3.310 1.00 96.50 91 HIS A CA 1
ATOM 756 C C . HIS A 1 91 ? 15.326 7.139 4.440 1.00 96.50 91 HIS A C 1
ATOM 758 O O . HIS A 1 91 ? 15.601 6.450 5.423 1.00 96.50 91 HIS A O 1
ATOM 764 N N . THR A 1 92 ? 14.131 7.740 4.328 1.00 94.50 92 THR A N 1
ATOM 765 C CA . THR A 1 92 ? 13.037 7.522 5.293 1.00 94.50 92 THR A CA 1
ATOM 766 C C . THR A 1 92 ? 12.323 6.184 5.037 1.00 94.50 92 THR A C 1
ATOM 768 O O . THR A 1 92 ? 12.322 5.304 5.895 1.00 94.50 92 THR A O 1
ATOM 771 N N . ASP A 1 93 ? 11.695 6.013 3.869 1.00 96.12 93 ASP A N 1
ATOM 772 C CA . ASP A 1 93 ? 11.001 4.779 3.454 1.00 96.12 93 ASP A CA 1
ATOM 773 C C . ASP A 1 93 ? 10.775 4.804 1.920 1.00 96.12 93 ASP A C 1
ATOM 775 O O . ASP A 1 93 ? 11.217 5.731 1.233 1.00 96.12 93 ASP A O 1
ATOM 779 N N . LEU A 1 94 ? 10.119 3.787 1.353 1.00 97.19 94 LEU A N 1
ATOM 780 C CA . LEU A 1 94 ? 9.592 3.833 -0.015 1.00 97.19 94 LEU A CA 1
ATOM 781 C C . LEU A 1 94 ? 8.613 5.001 -0.185 1.00 97.19 94 LEU A C 1
ATOM 783 O O . LEU A 1 94 ? 7.887 5.347 0.746 1.00 97.19 94 LEU A O 1
ATOM 787 N N . ALA A 1 95 ? 8.572 5.574 -1.389 1.00 95.94 95 ALA A N 1
ATOM 788 C CA . ALA A 1 95 ? 7.795 6.763 -1.730 1.00 95.94 95 ALA A CA 1
ATOM 789 C C . ALA A 1 95 ? 6.341 6.679 -1.238 1.00 95.94 95 ALA A C 1
ATOM 791 O O . ALA A 1 95 ? 5.621 5.745 -1.590 1.00 95.94 95 ALA A O 1
ATOM 792 N N . MET A 1 96 ? 5.925 7.671 -0.446 1.00 94.25 96 MET A N 1
ATOM 793 C CA . MET A 1 96 ? 4.563 7.827 0.066 1.00 94.25 96 MET A CA 1
ATOM 794 C C . MET A 1 96 ? 3.886 9.016 -0.608 1.00 94.25 96 MET A C 1
ATOM 796 O O . MET A 1 96 ? 4.192 10.153 -0.267 1.00 94.25 96 MET A O 1
ATOM 800 N N . ILE A 1 97 ? 2.960 8.738 -1.524 1.00 93.88 97 ILE A N 1
ATOM 801 C CA . ILE A 1 97 ? 2.332 9.738 -2.396 1.00 93.88 97 ILE A CA 1
ATOM 802 C C . ILE A 1 97 ? 0.929 10.069 -1.882 1.00 93.88 97 ILE A C 1
ATOM 804 O O . ILE A 1 97 ? 0.051 9.211 -1.853 1.00 93.88 97 ILE A O 1
ATOM 808 N N . GLU A 1 98 ? 0.693 11.313 -1.490 1.00 91.19 98 GLU A N 1
ATOM 809 C CA . GLU A 1 98 ? -0.560 11.746 -0.861 1.00 91.19 98 GLU A CA 1
ATOM 810 C C . GLU A 1 98 ? -1.335 12.789 -1.668 1.00 91.19 98 GLU A C 1
ATOM 812 O O . GLU A 1 98 ? -2.429 13.180 -1.260 1.00 91.19 98 GLU A O 1
ATOM 817 N N . ASN A 1 99 ? -0.815 13.225 -2.813 1.00 92.75 99 ASN A N 1
ATOM 818 C CA . ASN A 1 99 ? -1.495 14.138 -3.727 1.00 92.75 99 ASN A CA 1
ATOM 819 C C . ASN A 1 99 ? -0.915 14.037 -5.153 1.00 92.75 99 ASN A C 1
ATOM 821 O O . ASN A 1 99 ? 0.082 13.356 -5.395 1.00 92.75 99 ASN A O 1
ATOM 825 N N . GLU A 1 100 ? -1.559 14.727 -6.095 1.00 94.62 100 GLU A N 1
ATOM 826 C CA . GLU A 1 100 ? -1.181 14.744 -7.515 1.00 94.62 100 GLU A CA 1
ATOM 827 C C . GLU A 1 100 ? 0.207 15.359 -7.759 1.00 94.62 100 GLU A C 1
ATOM 829 O O . GLU A 1 100 ? 0.954 14.867 -8.601 1.00 94.62 100 GLU A O 1
ATOM 834 N N . GLU A 1 101 ? 0.594 16.394 -7.010 1.00 94.56 101 GLU A N 1
ATOM 835 C CA . GLU A 1 101 ? 1.905 17.037 -7.168 1.00 94.56 101 GLU A CA 1
ATOM 836 C C . GLU A 1 101 ? 3.039 16.075 -6.794 1.00 94.56 101 GLU A C 1
ATOM 838 O O . GLU A 1 101 ? 3.992 15.893 -7.550 1.00 94.56 101 GLU A O 1
ATOM 843 N N . GLU A 1 102 ? 2.903 15.382 -5.665 1.00 95.06 102 GLU A N 1
ATOM 844 C CA . GLU A 1 102 ? 3.822 14.320 -5.263 1.00 95.06 102 GLU A CA 1
ATOM 845 C C . GLU A 1 102 ? 3.853 13.179 -6.291 1.00 95.06 102 GLU A C 1
ATOM 847 O O . GLU A 1 102 ? 4.924 12.654 -6.602 1.00 95.06 102 GLU A O 1
ATOM 852 N N . ASN A 1 103 ? 2.699 12.816 -6.864 1.00 95.62 103 ASN A N 1
ATOM 853 C CA . ASN A 1 103 ? 2.631 11.800 -7.912 1.00 95.62 103 ASN A CA 1
ATOM 854 C C . ASN A 1 103 ? 3.464 12.214 -9.135 1.00 95.62 103 ASN A C 1
ATOM 856 O O . ASN A 1 103 ? 4.258 11.415 -9.635 1.00 95.62 103 ASN A O 1
ATOM 860 N N . GLN A 1 104 ? 3.340 13.475 -9.560 1.00 94.25 104 GLN A N 1
ATOM 861 C CA . GLN A 1 104 ? 4.118 14.075 -10.647 1.00 94.25 104 GLN A CA 1
ATOM 862 C C . GLN A 1 104 ? 5.615 14.102 -10.370 1.00 94.25 104 GLN A C 1
ATOM 864 O O . GLN A 1 104 ? 6.412 13.745 -11.243 1.00 94.25 104 GLN A O 1
ATOM 869 N N . GLN A 1 105 ? 6.015 14.459 -9.152 1.00 93.25 105 GLN A N 1
ATOM 870 C CA . GLN A 1 105 ? 7.420 14.421 -8.751 1.00 93.25 105 GLN A CA 1
ATOM 871 C C . GLN A 1 105 ? 7.997 13.008 -8.858 1.00 93.25 105 GLN A C 1
ATOM 873 O O . GLN A 1 105 ? 9.100 12.837 -9.374 1.00 93.25 105 GLN A O 1
ATOM 878 N N . VAL A 1 106 ? 7.249 11.985 -8.437 1.00 93.69 106 VAL A N 1
ATOM 879 C CA . VAL A 1 106 ? 7.712 10.598 -8.547 1.00 93.69 106 VAL A CA 1
ATOM 880 C C . VAL A 1 106 ? 7.771 10.160 -10.010 1.00 93.69 106 VAL A C 1
ATOM 882 O O . VAL A 1 106 ? 8.846 9.766 -10.464 1.00 93.69 106 VAL A O 1
ATOM 885 N N . PHE A 1 107 ? 6.678 10.252 -10.780 1.00 91.50 107 PHE A N 1
ATOM 886 C CA . PHE A 1 107 ? 6.660 9.676 -12.134 1.00 91.50 107 PHE A CA 1
ATOM 887 C C . PHE A 1 107 ? 7.547 10.422 -13.136 1.00 91.50 107 PHE A C 1
ATOM 889 O O . PHE A 1 107 ? 8.075 9.798 -14.053 1.00 91.50 107 PHE A O 1
ATOM 896 N N . SER A 1 108 ? 7.778 11.726 -12.957 1.00 88.75 108 SER A N 1
ATOM 897 C CA . SER A 1 108 ? 8.680 12.494 -13.832 1.00 88.75 108 SER A CA 1
ATOM 898 C C . SER A 1 108 ? 10.142 12.040 -13.744 1.00 88.75 108 SER A C 1
ATOM 900 O O . SER A 1 108 ? 10.911 12.254 -14.680 1.00 88.75 108 SER A O 1
ATOM 902 N N . THR A 1 109 ? 10.524 11.368 -12.653 1.00 82.12 109 THR A N 1
ATOM 903 C CA . THR A 1 109 ? 11.863 10.778 -12.479 1.00 82.12 109 THR A CA 1
ATOM 904 C C . THR A 1 109 ? 11.966 9.338 -12.996 1.00 82.12 109 THR A C 1
ATOM 906 O O . THR A 1 109 ? 13.064 8.781 -13.064 1.00 82.12 109 THR A O 1
ATOM 909 N N . VAL A 1 110 ? 10.842 8.729 -13.390 1.00 78.44 110 VAL A N 1
ATOM 910 C CA . VAL A 1 110 ? 10.778 7.345 -13.873 1.00 78.44 110 VAL A CA 1
ATOM 911 C C . VAL A 1 110 ? 11.279 7.266 -15.314 1.00 78.44 110 VAL A C 1
ATOM 913 O O . VAL A 1 110 ? 10.658 7.772 -16.245 1.00 78.44 110 VAL A O 1
ATOM 916 N N . MET A 1 111 ? 12.396 6.570 -15.529 1.00 72.81 111 MET A N 1
ATOM 917 C CA . MET A 1 111 ? 12.997 6.402 -16.857 1.00 72.81 111 MET A CA 1
ATOM 918 C C . MET A 1 111 ? 12.538 5.105 -17.540 1.00 72.81 111 MET A C 1
ATOM 920 O O . MET A 1 111 ? 13.214 4.085 -17.430 1.00 72.81 111 MET A O 1
ATOM 924 N N . ASN A 1 112 ? 11.420 5.139 -18.279 1.00 73.06 112 ASN A N 1
ATOM 925 C CA . ASN A 1 112 ? 10.933 4.021 -19.119 1.00 73.06 112 ASN A CA 1
ATOM 926 C C . ASN A 1 112 ? 10.868 2.651 -18.407 1.00 73.06 112 ASN A C 1
ATOM 928 O O . ASN A 1 112 ? 11.113 1.611 -19.016 1.00 73.06 112 ASN A O 1
ATOM 932 N N . THR A 1 113 ? 10.561 2.645 -17.112 1.00 86.00 113 THR A N 1
ATOM 933 C CA . THR A 1 113 ? 10.575 1.446 -16.267 1.00 86.00 113 THR A CA 1
ATOM 934 C C . THR A 1 113 ? 9.397 1.458 -15.296 1.00 86.00 113 THR A C 1
ATOM 936 O O . THR A 1 113 ? 8.664 2.442 -15.194 1.00 86.00 113 THR A O 1
ATOM 939 N N . TYR A 1 114 ? 9.213 0.351 -14.589 1.00 91.81 114 TYR A N 1
ATOM 940 C CA . TYR A 1 114 ? 8.252 0.208 -13.507 1.00 91.81 114 TYR A CA 1
ATOM 941 C C . TYR A 1 114 ? 8.938 0.503 -12.176 1.00 91.81 114 TYR A C 1
AT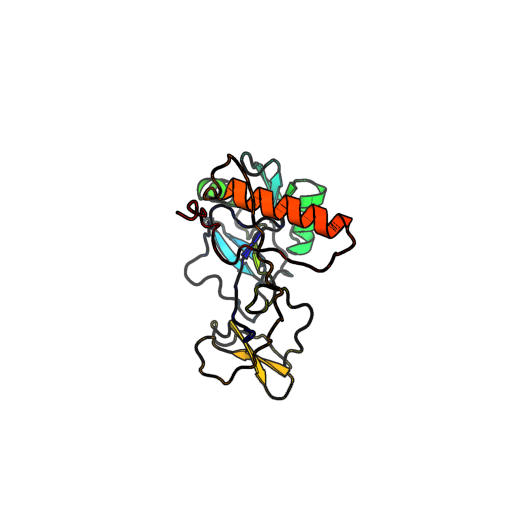OM 943 O O . TYR A 1 114 ? 10.072 0.065 -11.941 1.00 91.81 114 TYR A O 1
ATOM 951 N N . VAL A 1 115 ? 8.279 1.267 -11.311 1.00 96.56 115 VAL A N 1
ATOM 952 C CA . VAL A 1 115 ? 8.901 1.761 -10.081 1.00 96.56 115 VAL A CA 1
ATOM 953 C C . VAL A 1 115 ? 8.056 1.408 -8.874 1.00 96.56 115 VAL A C 1
ATOM 955 O O . VAL A 1 115 ? 6.920 1.853 -8.764 1.00 96.56 115 VAL A O 1
ATOM 958 N N . TRP A 1 116 ? 8.613 0.637 -7.940 1.00 98.12 116 TRP A N 1
ATOM 959 C CA . TRP A 1 116 ? 7.960 0.387 -6.660 1.00 98.12 116 TRP A CA 1
ATOM 960 C C . TRP A 1 116 ? 7.777 1.684 -5.871 1.00 98.12 116 TRP A C 1
ATOM 962 O O . TRP A 1 116 ? 8.718 2.472 -5.719 1.00 98.12 116 TRP A O 1
ATOM 972 N N . ILE A 1 117 ? 6.576 1.847 -5.317 1.00 97.31 117 ILE A N 1
ATOM 973 C CA . ILE A 1 117 ? 6.243 2.860 -4.312 1.00 97.31 117 ILE A CA 1
ATOM 974 C C . ILE A 1 117 ? 5.862 2.175 -2.995 1.00 97.31 117 ILE A C 1
ATOM 976 O O . ILE A 1 117 ? 5.704 0.958 -2.927 1.00 97.31 117 ILE A O 1
ATOM 980 N N . GLY A 1 118 ? 5.723 2.946 -1.920 1.00 95.81 118 GLY A N 1
ATOM 981 C CA . GLY A 1 118 ? 5.494 2.411 -0.576 1.00 95.81 118 GLY A CA 1
ATOM 982 C C . GLY A 1 118 ? 4.089 1.866 -0.340 1.00 95.81 118 GLY A C 1
ATOM 983 O O . GLY A 1 118 ? 3.821 1.374 0.755 1.00 95.81 118 GLY A O 1
ATOM 984 N N . LEU A 1 119 ? 3.182 1.967 -1.313 1.00 93.88 119 LEU A N 1
ATOM 985 C CA . LEU A 1 119 ? 1.822 1.468 -1.171 1.00 93.88 119 LEU A CA 1
ATOM 986 C C . LEU A 1 119 ? 1.829 -0.052 -1.323 1.00 93.88 119 LEU A C 1
ATOM 988 O O . LEU A 1 119 ? 2.346 -0.604 -2.294 1.00 93.88 119 LEU A O 1
ATOM 992 N N . TYR A 1 120 ? 1.244 -0.728 -0.348 1.00 90.00 120 TYR A N 1
ATOM 993 C CA . TYR A 1 120 ? 1.035 -2.163 -0.394 1.00 90.00 120 TYR A CA 1
ATOM 994 C C . TYR A 1 120 ? -0.317 -2.509 0.211 1.00 90.00 120 TYR A C 1
ATOM 996 O O . TYR A 1 120 ? -0.924 -1.753 0.980 1.00 90.00 120 TYR A O 1
ATOM 1004 N N . ARG A 1 121 ? -0.802 -3.680 -0.154 1.00 83.69 121 ARG A N 1
ATOM 1005 C CA . ARG A 1 121 ? -2.032 -4.255 0.330 1.00 83.69 121 ARG A CA 1
ATOM 1006 C C . ARG A 1 121 ? -1.728 -5.095 1.552 1.00 83.69 121 ARG A C 1
ATOM 1008 O O . ARG A 1 121 ? -0.914 -6.016 1.522 1.00 83.69 121 ARG A O 1
ATOM 1015 N N . VAL A 1 122 ? -2.431 -4.793 2.635 1.00 71.88 122 VAL A N 1
ATOM 1016 C CA . VAL A 1 122 ? -2.392 -5.642 3.823 1.00 71.88 122 VAL A CA 1
ATOM 1017 C C . VAL A 1 122 ? -3.083 -6.971 3.499 1.00 71.88 122 VAL A C 1
ATOM 1019 O O . VAL A 1 122 ? -4.131 -6.956 2.840 1.00 71.88 122 VAL A O 1
ATOM 1022 N N . PRO A 1 123 ? -2.534 -8.114 3.954 1.00 67.94 123 PRO A N 1
ATOM 1023 C CA . PRO A 1 123 ? -3.197 -9.406 3.838 1.00 67.94 123 PRO A CA 1
ATOM 1024 C C . PRO A 1 123 ? -4.608 -9.398 4.443 1.00 67.94 123 PRO A C 1
ATOM 1026 O O . PRO A 1 123 ? -5.000 -8.476 5.157 1.00 67.94 123 PRO A O 1
ATOM 1029 N N . TRP A 1 124 ? -5.355 -10.470 4.179 1.00 70.81 124 TRP A N 1
ATOM 1030 C CA . TRP A 1 124 ? -6.695 -10.731 4.707 1.00 70.81 124 TRP A CA 1
ATOM 1031 C C . TRP A 1 124 ? -6.882 -10.272 6.165 1.00 70.81 124 TRP A C 1
ATOM 1033 O O . TRP A 1 124 ? -6.057 -10.554 7.033 1.00 70.81 124 TRP A O 1
ATOM 1043 N N . MET A 1 125 ? -7.994 -9.585 6.425 1.00 71.31 125 MET A N 1
ATOM 1044 C CA . MET A 1 125 ? -8.392 -9.085 7.743 1.00 71.31 125 MET A CA 1
ATOM 1045 C C . MET A 1 125 ? -9.794 -9.584 8.098 1.00 71.31 125 MET A C 1
ATOM 1047 O O . MET A 1 125 ? -10.620 -9.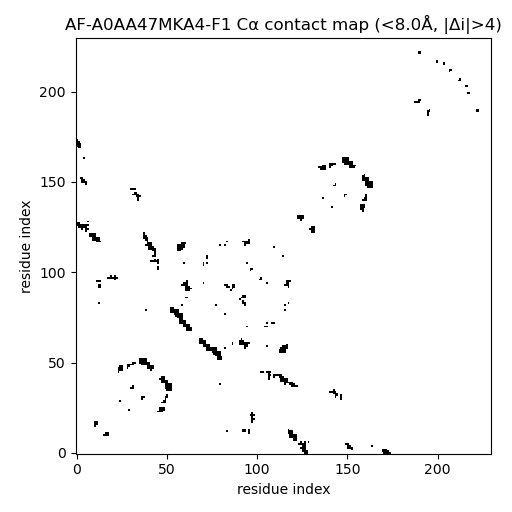839 7.218 1.00 71.31 125 MET A O 1
ATOM 1051 N N . TRP A 1 126 ? -10.071 -9.698 9.394 1.00 73.94 126 TRP A N 1
ATOM 1052 C CA . TRP A 1 126 ? -11.408 -9.995 9.896 1.00 73.94 126 TRP A CA 1
ATOM 1053 C C . TRP A 1 126 ? -12.328 -8.777 9.729 1.00 73.94 126 TRP A C 1
ATOM 1055 O O . TRP A 1 126 ? -11.865 -7.635 9.709 1.00 73.94 126 TRP A O 1
ATOM 1065 N N . SER A 1 127 ? -13.650 -8.989 9.688 1.00 71.62 127 SER A N 1
ATOM 1066 C CA . SER A 1 127 ? -14.630 -7.892 9.554 1.00 71.62 127 SER A CA 1
ATOM 1067 C C . SER A 1 127 ? -14.644 -6.892 10.703 1.00 71.62 127 SER A C 1
ATOM 1069 O O . SER A 1 127 ? -15.269 -5.843 10.593 1.00 71.62 127 SER A O 1
ATOM 1071 N N . ASP A 1 128 ? -14.012 -7.220 11.827 1.00 68.56 128 ASP A N 1
ATOM 1072 C CA . ASP A 1 128 ? -13.830 -6.304 12.952 1.00 68.56 128 ASP A CA 1
ATOM 1073 C C . ASP A 1 128 ? -12.554 -5.452 12.833 1.00 68.56 128 ASP A C 1
ATOM 1075 O O . ASP A 1 128 ? -12.225 -4.714 13.758 1.00 68.56 128 ASP A O 1
ATOM 1079 N N . GLY A 1 129 ? -11.828 -5.563 11.717 1.00 68.25 129 GLY A N 1
ATOM 1080 C CA . GLY A 1 129 ? -10.600 -4.824 11.448 1.00 68.25 129 GLY A CA 1
ATOM 1081 C C . GLY A 1 129 ? -9.341 -5.429 12.073 1.00 68.25 129 GLY A C 1
ATOM 1082 O O . GLY A 1 129 ? -8.267 -4.843 11.936 1.00 68.25 129 GLY A O 1
ATOM 1083 N N . THR A 1 130 ? -9.438 -6.576 12.752 1.00 71.25 130 THR A N 1
ATOM 1084 C CA . THR A 1 130 ? -8.261 -7.256 13.310 1.00 71.25 130 THR A CA 1
ATOM 1085 C C . THR A 1 130 ? -7.482 -8.017 12.234 1.00 71.25 130 THR A C 1
ATOM 1087 O O . THR A 1 130 ? -8.049 -8.515 11.257 1.00 71.25 130 THR A O 1
ATOM 1090 N N . ASN A 1 131 ? -6.159 -8.100 12.405 1.00 67.62 131 ASN A N 1
ATOM 1091 C CA . ASN A 1 131 ? -5.280 -8.832 11.491 1.00 67.62 131 ASN A CA 1
ATOM 1092 C C . ASN A 1 131 ? -5.594 -10.337 11.515 1.00 67.62 131 ASN A C 1
ATOM 1094 O O . ASN A 1 131 ? -5.800 -10.916 12.585 1.00 67.62 131 ASN A O 1
ATOM 1098 N N . CYS A 1 132 ? -5.545 -10.993 10.354 1.00 68.00 132 CYS A N 1
ATOM 1099 C CA . CYS A 1 132 ? -5.569 -12.452 10.286 1.00 68.00 132 CYS A CA 1
ATOM 1100 C C . CYS A 1 132 ? -4.136 -12.994 10.295 1.00 68.00 132 CYS A C 1
ATOM 1102 O O . CYS A 1 132 ? -3.414 -12.862 9.312 1.00 68.00 132 CYS A O 1
ATOM 1104 N N . TYR A 1 133 ? -3.719 -13.622 11.397 1.00 60.50 133 TYR A N 1
ATOM 1105 C CA . TYR A 1 133 ? -2.383 -14.228 11.500 1.00 60.50 133 TYR A CA 1
ATOM 1106 C C . TYR A 1 133 ? -2.289 -15.602 10.826 1.00 60.50 133 TYR A C 1
ATOM 1108 O O . TYR A 1 133 ? -1.225 -15.989 10.355 1.00 60.50 133 TYR A O 1
ATOM 1116 N N . PHE A 1 134 ? -3.397 -16.343 10.774 1.00 66.56 134 PHE A N 1
ATOM 1117 C CA . PHE A 1 134 ? -3.466 -17.654 10.142 1.00 66.56 134 PHE A CA 1
ATOM 1118 C C . PHE A 1 134 ? -4.846 -17.862 9.526 1.00 66.56 134 PHE A C 1
ATOM 1120 O O . PHE A 1 134 ? -5.863 -17.721 10.207 1.00 66.56 134 PHE A O 1
ATOM 1127 N N . ILE A 1 135 ? -4.871 -18.207 8.240 1.00 71.94 135 ILE A N 1
ATOM 1128 C CA . ILE A 1 135 ? -6.076 -18.640 7.536 1.00 71.94 135 ILE A CA 1
ATOM 1129 C C . ILE A 1 135 ? -5.731 -19.957 6.831 1.00 71.94 135 ILE A C 1
ATOM 1131 O O . ILE A 1 135 ? -4.881 -19.947 5.937 1.00 71.94 135 ILE A O 1
ATOM 1135 N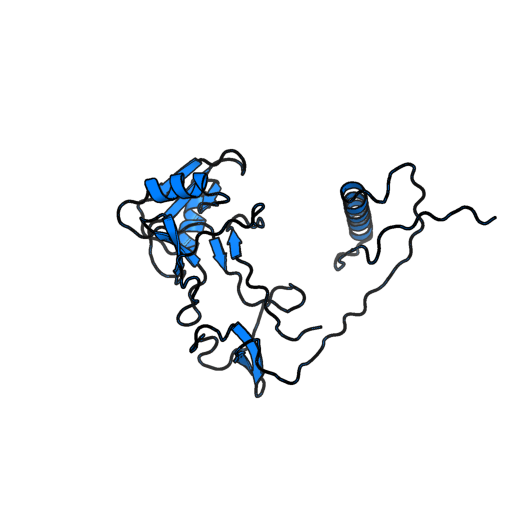 N . PRO A 1 136 ? -6.349 -21.089 7.213 1.00 77.31 136 PRO A N 1
ATOM 1136 C CA . PRO A 1 136 ? -6.137 -22.367 6.545 1.00 77.31 136 PRO A CA 1
ATOM 1137 C C . PRO A 1 136 ? -6.888 -22.379 5.209 1.00 77.31 136 PRO A C 1
ATOM 1139 O O . PRO A 1 136 ? -8.023 -22.851 5.121 1.00 77.31 136 PRO A O 1
ATOM 1142 N N . TRP A 1 137 ? -6.284 -21.794 4.178 1.00 77.88 137 TRP A N 1
ATOM 1143 C CA . TRP A 1 137 ? -6.831 -21.801 2.823 1.00 77.88 137 TRP A CA 1
ATOM 1144 C C . TRP A 1 137 ? -6.923 -23.220 2.260 1.00 77.88 137 TRP A C 1
ATOM 1146 O O . TRP A 1 137 ? -6.075 -24.073 2.526 1.00 77.88 137 TRP A O 1
ATOM 1156 N N . TRP A 1 138 ? -7.954 -23.456 1.452 1.00 79.19 138 TRP A N 1
ATOM 1157 C CA . TRP A 1 138 ? -8.039 -24.625 0.587 1.00 79.19 138 TRP A CA 1
ATOM 1158 C C . TRP A 1 138 ? -6.849 -24.629 -0.380 1.00 79.19 138 TRP A C 1
ATOM 1160 O O . TRP A 1 138 ? -6.324 -23.575 -0.741 1.00 79.19 138 TRP A O 1
ATOM 1170 N N . SER A 1 139 ? -6.417 -25.808 -0.827 1.00 80.19 139 SER A N 1
ATOM 1171 C CA . SER A 1 139 ? -5.351 -25.912 -1.826 1.00 80.19 139 SER A CA 1
ATOM 1172 C C . SER A 1 139 ? -5.644 -25.034 -3.048 1.00 80.19 139 SER A C 1
ATOM 1174 O O . SER A 1 139 ? -6.744 -25.083 -3.593 1.00 80.19 139 SER A O 1
ATOM 1176 N N . TYR A 1 140 ? -4.641 -24.277 -3.499 1.00 71.50 140 TYR A N 1
ATOM 1177 C CA . TYR A 1 140 ? -4.748 -23.347 -4.633 1.00 71.50 140 TYR A CA 1
ATOM 1178 C C . TYR A 1 140 ? -5.646 -22.122 -4.392 1.00 71.50 140 TYR A C 1
ATOM 1180 O O . TYR A 1 140 ? -6.051 -21.478 -5.357 1.00 71.50 140 TYR A O 1
ATOM 1188 N N . GLU A 1 141 ? -5.923 -21.784 -3.128 1.00 70.81 141 GLU A N 1
ATOM 1189 C CA . GLU A 1 141 ? -6.568 -20.535 -2.720 1.00 70.81 141 GLU A CA 1
ATOM 1190 C C . GLU A 1 141 ? -5.642 -19.651 -1.870 1.00 70.81 141 GLU A C 1
ATOM 1192 O O . GLU A 1 141 ? -4.741 -20.169 -1.204 1.00 70.81 141 GLU A O 1
ATOM 1197 N N . PRO A 1 142 ? -5.877 -18.325 -1.838 1.00 70.00 142 PRO A N 1
ATOM 1198 C CA . PRO A 1 142 ? -6.829 -17.573 -2.666 1.00 70.00 142 PRO A CA 1
ATOM 1199 C C . PRO A 1 142 ? -6.299 -17.345 -4.094 1.00 70.00 142 PRO A C 1
ATOM 1201 O O . PRO A 1 142 ? -5.137 -16.999 -4.272 1.00 70.00 142 PRO A O 1
ATOM 1204 N N . ASN A 1 143 ? -7.147 -17.495 -5.114 1.00 67.44 143 ASN A N 1
ATOM 1205 C CA . ASN A 1 143 ? -6.730 -17.407 -6.531 1.00 67.44 143 ASN A CA 1
ATOM 1206 C C . ASN A 1 143 ? -7.327 -16.241 -7.342 1.00 67.44 143 ASN A C 1
ATOM 1208 O O . ASN A 1 143 ? -6.909 -16.006 -8.473 1.00 67.44 143 ASN A O 1
ATOM 1212 N N . ASN A 1 144 ? -8.308 -15.530 -6.783 1.00 69.06 144 ASN A N 1
ATOM 1213 C CA . ASN A 1 144 ? -9.074 -14.459 -7.433 1.00 69.06 144 ASN A CA 1
ATOM 1214 C C . ASN A 1 144 ? -9.486 -14.725 -8.909 1.00 69.06 144 ASN A C 1
ATOM 1216 O O . ASN A 1 144 ? -9.404 -13.827 -9.743 1.00 69.06 144 ASN A O 1
ATOM 1220 N N . LEU A 1 145 ? -9.946 -15.938 -9.251 1.00 64.12 145 LEU A N 1
ATOM 1221 C CA . LEU A 1 145 ? -10.161 -16.374 -10.650 1.00 64.12 145 LEU A CA 1
ATOM 1222 C C . LEU A 1 145 ? -11.103 -15.489 -11.483 1.00 64.12 145 LEU A C 1
ATOM 1224 O O . LEU A 1 145 ? -10.959 -15.428 -12.700 1.00 64.12 145 LEU A O 1
ATOM 1228 N N . VAL A 1 146 ? -12.076 -14.824 -10.855 1.00 62.28 146 VAL A N 1
ATOM 1229 C CA . VAL A 1 146 ? -13.033 -13.926 -11.539 1.00 62.28 146 VAL A CA 1
ATOM 1230 C C . VAL A 1 146 ? -12.790 -12.440 -11.250 1.00 62.28 146 VAL A C 1
ATOM 1232 O O . VAL A 1 146 ? -13.690 -11.627 -11.453 1.00 62.28 146 VAL A O 1
ATOM 1235 N N . GLY A 1 147 ? -11.631 -12.074 -10.689 1.00 59.88 147 GLY A N 1
ATOM 1236 C CA . GLY A 1 147 ? -11.270 -10.683 -10.368 1.00 59.88 147 GLY A CA 1
ATOM 1237 C C . GLY A 1 147 ? -12.074 -10.040 -9.225 1.00 59.88 147 GLY A C 1
ATOM 1238 O O . GLY A 1 147 ? -11.774 -8.931 -8.800 1.00 59.88 147 GLY A O 1
ATOM 1239 N N . SER A 1 148 ? -13.098 -10.728 -8.714 1.00 62.72 148 SER A N 1
ATOM 1240 C CA . SER A 1 148 ? -14.003 -10.254 -7.659 1.00 62.72 148 SER A CA 1
ATOM 1241 C C . SER A 1 148 ? -14.164 -11.249 -6.500 1.00 62.72 148 SER A C 1
ATOM 1243 O O . SER A 1 148 ? -15.014 -11.054 -5.625 1.00 62.72 148 SER A O 1
ATOM 1245 N N . GLN A 1 149 ? -13.352 -12.316 -6.452 1.00 67.81 149 GLN A N 1
ATOM 1246 C CA . GLN A 1 149 ? -13.353 -13.279 -5.341 1.00 67.81 149 GLN A CA 1
ATOM 1247 C C . GLN A 1 149 ? -12.521 -12.750 -4.184 1.00 67.81 149 GLN A C 1
ATOM 1249 O O . GLN A 1 149 ? -11.385 -13.147 -3.914 1.00 67.81 149 GLN A O 1
ATOM 1254 N N . LEU A 1 150 ? -13.163 -11.814 -3.520 1.00 69.00 150 LEU A N 1
ATOM 1255 C CA . LEU A 1 150 ? -12.593 -10.868 -2.604 1.00 69.00 150 LEU A CA 1
ATOM 1256 C C . LEU A 1 150 ? -13.210 -11.031 -1.215 1.00 69.00 150 LEU A C 1
ATOM 1258 O O . LEU A 1 150 ? -13.216 -10.072 -0.481 1.00 69.00 150 LEU A O 1
ATOM 1262 N N . CYS A 1 151 ? -13.775 -12.179 -0.836 1.00 76.75 151 CYS A N 1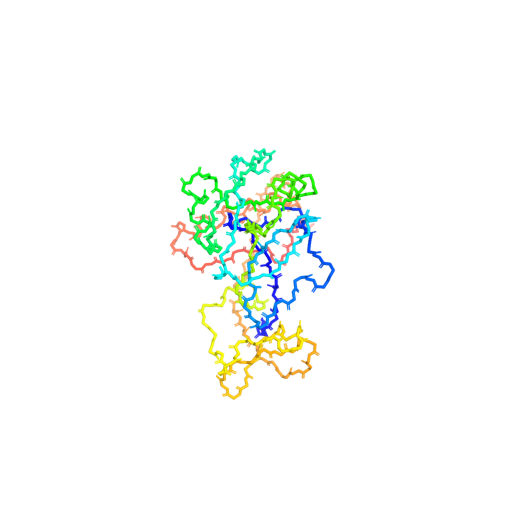
ATOM 1263 C CA . CYS A 1 151 ? -14.272 -12.452 0.522 1.00 76.75 151 CYS A CA 1
ATOM 1264 C C . CYS A 1 151 ? -13.983 -13.899 0.922 1.00 76.75 151 CYS A C 1
ATOM 1266 O O . CYS A 1 151 ? -14.026 -14.778 0.077 1.00 76.75 151 CYS A O 1
ATOM 1268 N N . GLY A 1 152 ? -13.679 -14.167 2.192 1.00 79.06 152 GLY A N 1
ATOM 1269 C CA . GLY A 1 152 ? -13.346 -15.514 2.663 1.00 79.06 152 GLY A CA 1
ATOM 1270 C C . GLY A 1 152 ? -14.553 -16.219 3.276 1.00 79.06 152 GLY A C 1
ATOM 1271 O O . GLY A 1 152 ? -15.283 -15.628 4.067 1.00 79.06 152 GLY A O 1
ATOM 1272 N N . ALA A 1 153 ? -14.750 -17.496 2.975 1.00 80.81 153 ALA A N 1
ATOM 1273 C CA . ALA A 1 153 ? -15.713 -18.327 3.691 1.00 80.81 153 ALA A CA 1
ATOM 1274 C C . ALA A 1 153 ? -15.119 -19.697 3.997 1.00 80.81 153 ALA A C 1
ATOM 1276 O O . ALA A 1 153 ? -14.326 -20.225 3.219 1.00 80.81 153 ALA A O 1
ATOM 1277 N N . VAL A 1 154 ? -15.530 -20.279 5.123 1.00 82.00 154 VAL A N 1
ATOM 1278 C CA . VAL A 1 154 ? -15.200 -21.668 5.440 1.00 82.00 154 VAL A CA 1
ATOM 1279 C C . VAL A 1 154 ? -16.063 -22.582 4.576 1.00 82.00 154 VAL A C 1
ATOM 1281 O O . VAL A 1 154 ? -17.287 -22.462 4.551 1.00 82.00 154 VAL A O 1
ATOM 1284 N N . TYR A 1 155 ? -15.414 -23.508 3.887 1.00 79.06 155 TYR A N 1
ATOM 1285 C CA . TYR A 1 155 ? -16.006 -24.565 3.088 1.00 79.06 155 TYR A CA 1
ATOM 1286 C C . TYR A 1 155 ? -15.298 -25.875 3.443 1.00 79.06 155 TYR A C 1
ATOM 1288 O O . TYR A 1 155 ? -14.083 -25.981 3.288 1.00 79.06 155 TYR A O 1
ATOM 1296 N N . GLU A 1 156 ? -16.046 -26.843 3.982 1.00 83.25 156 GLU A N 1
ATOM 1297 C CA . GLU A 1 156 ? -15.515 -28.156 4.395 1.00 83.25 156 GLU A CA 1
ATOM 1298 C C . GLU A 1 156 ? -14.261 -28.058 5.298 1.00 83.25 156 GLU A C 1
ATOM 1300 O O . GLU A 1 156 ? -13.281 -28.780 5.148 1.00 83.25 156 GLU A O 1
ATOM 1305 N N . GLY A 1 157 ? -14.285 -27.123 6.254 1.00 77.94 157 GLY A N 1
ATOM 1306 C CA . GLY A 1 157 ? -13.219 -26.944 7.248 1.00 77.94 157 GLY A CA 1
ATOM 1307 C C . GLY A 1 157 ? -12.010 -26.123 6.786 1.00 77.94 157 GLY A C 1
ATOM 1308 O O . GLY A 1 157 ? -11.174 -25.789 7.622 1.00 77.94 157 GLY A O 1
ATOM 1309 N N . SER A 1 158 ? -11.937 -25.734 5.510 1.00 81.38 158 SER A N 1
ATOM 1310 C CA . SER A 1 158 ? -10.883 -24.856 4.972 1.00 81.38 158 SER A CA 1
ATOM 1311 C C . SER A 1 158 ? -11.475 -23.580 4.371 1.00 81.38 158 SER A C 1
ATOM 1313 O O . SER A 1 158 ? -12.664 -23.517 4.073 1.00 81.38 158 SER A O 1
ATOM 1315 N N . PHE A 1 159 ? -10.676 -22.532 4.191 1.00 81.62 159 PHE A N 1
ATOM 1316 C CA . PHE A 1 159 ? -11.155 -21.272 3.619 1.00 81.62 159 PHE A CA 1
ATOM 1317 C C . PHE A 1 159 ? -11.103 -21.271 2.091 1.00 81.62 159 PHE A C 1
ATOM 1319 O O . PHE A 1 159 ? -10.131 -21.721 1.491 1.00 81.62 159 PHE A O 1
ATOM 1326 N N . LYS A 1 160 ? -12.125 -20.694 1.460 1.00 80.81 160 LYS A N 1
ATOM 1327 C CA . LYS A 1 160 ? -12.151 -20.345 0.035 1.00 80.81 160 LYS A CA 1
ATOM 1328 C C . LYS A 1 160 ? -12.445 -18.863 -0.131 1.00 80.81 160 LYS A C 1
ATOM 1330 O O . LYS A 1 160 ? -13.235 -18.308 0.636 1.00 80.81 160 LYS A O 1
ATOM 1335 N N . ASN A 1 161 ? -11.837 -18.226 -1.128 1.00 76.81 161 ASN A N 1
ATOM 1336 C CA . ASN A 1 161 ? -12.227 -16.883 -1.537 1.00 76.81 161 ASN A CA 1
ATOM 1337 C C . ASN A 1 161 ? -13.419 -16.950 -2.513 1.00 76.81 161 ASN A C 1
ATOM 1339 O O . ASN A 1 161 ? -13.482 -17.729 -3.463 1.00 76.81 161 ASN A O 1
ATOM 1343 N N . LEU A 1 162 ? -14.410 -16.114 -2.260 1.00 77.06 162 LEU A N 1
ATOM 1344 C CA . LEU A 1 162 ? -15.696 -16.063 -2.933 1.00 77.06 162 LEU A CA 1
ATOM 1345 C C . LEU A 1 162 ? -16.044 -14.608 -3.245 1.00 77.06 162 LEU A C 1
ATOM 1347 O O . LEU A 1 162 ? -15.431 -13.677 -2.718 1.00 77.06 162 LEU A O 1
ATOM 1351 N N . GLN A 1 163 ? -17.049 -14.407 -4.093 1.00 76.94 163 GLN A N 1
ATOM 1352 C CA . GLN A 1 163 ? -17.611 -13.079 -4.319 1.00 76.94 163 GLN A CA 1
ATOM 1353 C C . GLN A 1 163 ? -18.316 -12.586 -3.052 1.00 76.94 163 GLN A C 1
ATOM 1355 O O . GLN A 1 163 ? -19.107 -13.311 -2.449 1.00 76.94 163 GLN A O 1
ATOM 1360 N N . CYS A 1 164 ? -18.055 -11.343 -2.659 1.00 75.19 164 CYS A N 1
ATOM 1361 C CA . CYS A 1 164 ? -18.589 -10.773 -1.420 1.00 75.19 164 CYS A CA 1
ATOM 1362 C C . CYS A 1 164 ? -20.113 -10.623 -1.393 1.00 75.19 164 CYS A C 1
ATOM 1364 O O . CYS A 1 164 ? -20.716 -10.632 -0.325 1.00 75.19 164 CYS A O 1
ATOM 1366 N N . ASN A 1 165 ? -20.740 -10.479 -2.558 1.00 78.31 165 ASN A N 1
ATOM 1367 C CA . ASN A 1 165 ? -22.190 -10.352 -2.701 1.00 78.31 165 ASN A CA 1
ATOM 1368 C C . ASN A 1 165 ? -22.917 -11.709 -2.701 1.00 78.31 165 ASN A C 1
ATOM 1370 O O . ASN A 1 165 ? -24.147 -11.746 -2.767 1.00 78.31 165 ASN A O 1
ATOM 1374 N N . ALA A 1 166 ? -22.188 -12.828 -2.643 1.00 79.62 166 ALA A N 1
ATOM 1375 C CA . ALA A 1 166 ? -22.792 -14.147 -2.627 1.00 79.62 166 ALA A CA 1
ATOM 1376 C C . ALA A 1 166 ? -23.538 -14.376 -1.303 1.00 79.62 166 ALA A C 1
ATOM 1378 O O . ALA A 1 166 ? -22.940 -14.393 -0.228 1.00 79.62 166 ALA A O 1
ATOM 1379 N N . LEU A 1 167 ? -24.850 -14.616 -1.380 1.00 81.00 167 LEU A N 1
ATOM 1380 C CA . LEU A 1 167 ? -25.661 -14.948 -0.207 1.00 81.00 167 LEU A CA 1
ATOM 1381 C C . LEU A 1 167 ? -25.211 -16.291 0.377 1.00 81.00 167 LEU A C 1
ATOM 1383 O O . LEU A 1 167 ? -25.261 -17.320 -0.306 1.00 81.00 167 LEU A O 1
ATOM 1387 N N . ARG A 1 168 ? -24.754 -16.288 1.632 1.00 79.31 168 ARG A N 1
ATOM 1388 C CA . ARG A 1 168 ? -24.266 -17.476 2.342 1.00 79.31 168 ARG A CA 1
ATOM 1389 C C . ARG A 1 168 ? -24.636 -17.421 3.829 1.00 79.31 168 ARG A C 1
ATOM 1391 O O . ARG A 1 168 ? -24.698 -16.329 4.395 1.00 79.31 168 ARG A O 1
ATOM 1398 N N . PRO A 1 169 ? -24.842 -18.581 4.479 1.00 78.69 169 PRO A N 1
ATOM 1399 C CA . PRO A 1 169 ? -24.870 -18.657 5.936 1.00 78.69 169 PRO A CA 1
ATOM 1400 C C . PRO A 1 169 ? -23.563 -18.123 6.538 1.00 78.69 169 PRO A C 1
ATOM 1402 O O . PRO A 1 169 ? -22.497 -18.272 5.939 1.00 78.69 169 PRO A O 1
ATOM 1405 N N . PHE A 1 170 ? -23.637 -17.521 7.724 1.00 73.12 170 PHE A N 1
ATOM 1406 C CA . PHE A 1 170 ? -22.487 -16.916 8.398 1.00 73.12 170 PHE A CA 1
ATOM 1407 C C . PHE A 1 170 ? -22.411 -17.323 9.870 1.00 73.12 170 PHE A C 1
ATOM 1409 O O . PHE A 1 170 ? -23.408 -17.690 10.490 1.00 73.12 170 PHE A O 1
ATOM 1416 N N . ILE A 1 171 ? -21.205 -17.233 10.429 1.00 72.94 171 ILE A N 1
ATOM 1417 C CA . ILE A 1 171 ? -20.916 -17.495 11.840 1.00 72.94 171 ILE A CA 1
ATOM 1418 C C . ILE A 1 171 ? -20.596 -16.154 12.510 1.00 72.94 171 ILE A C 1
ATOM 1420 O O . ILE A 1 171 ? -19.919 -15.303 11.935 1.00 72.94 171 ILE A O 1
ATOM 1424 N N . CYS A 1 172 ? -21.084 -15.945 13.732 1.00 68.31 172 CYS A N 1
ATOM 1425 C CA . CYS A 1 172 ? -20.805 -14.743 14.514 1.00 68.31 172 CYS A CA 1
ATOM 1426 C C . CYS A 1 172 ? -19.968 -15.078 15.745 1.00 68.31 172 CYS A C 1
ATOM 1428 O O . CYS A 1 172 ? -20.340 -15.949 16.524 1.00 68.31 172 CYS A O 1
ATOM 1430 N N . SER A 1 173 ? -18.902 -14.309 15.975 1.00 66.00 173 SER A N 1
ATOM 1431 C CA . SER A 1 173 ? -18.283 -14.220 17.296 1.00 66.00 173 SER A CA 1
ATOM 1432 C C . SER A 1 173 ? -18.882 -13.044 18.071 1.00 66.00 173 SER A C 1
ATOM 1434 O O . SER A 1 173 ? -19.053 -11.930 17.550 1.00 66.00 173 SER A O 1
ATOM 1436 N N . VAL A 1 174 ? -19.254 -13.328 19.320 1.00 68.56 174 VAL A N 1
ATOM 1437 C CA . VAL A 1 174 ? -19.748 -12.357 20.294 1.00 68.56 174 VAL A CA 1
ATOM 1438 C C . VAL A 1 174 ? -18.610 -12.084 21.268 1.00 68.56 174 VAL A C 1
ATOM 1440 O O . VAL A 1 174 ? -18.275 -12.930 22.094 1.00 68.56 174 VAL A O 1
ATOM 1443 N N . ARG A 1 175 ? -18.012 -10.892 21.189 1.00 66.56 175 ARG A N 1
ATOM 1444 C CA . ARG A 1 175 ? -17.108 -10.416 22.242 1.00 66.56 175 ARG A CA 1
ATOM 1445 C C . ARG A 1 175 ? -17.955 -9.812 23.356 1.00 66.56 175 ARG A C 1
ATOM 1447 O O . ARG A 1 175 ? -18.752 -8.911 23.099 1.00 66.56 175 ARG A O 1
ATOM 1454 N N . LYS A 1 176 ? -17.794 -10.299 24.589 1.00 67.56 176 LYS A N 1
ATOM 1455 C CA . LYS A 1 176 ? -18.377 -9.638 25.762 1.00 67.56 176 LYS A CA 1
ATOM 1456 C C . LYS A 1 176 ? -17.667 -8.297 25.938 1.00 67.56 176 LYS A C 1
ATOM 1458 O O . LYS A 1 176 ? -16.484 -8.267 26.251 1.00 67.56 176 LYS A O 1
ATOM 1463 N N . GLN A 1 177 ? -18.374 -7.201 25.684 1.00 69.00 177 GLN A N 1
ATOM 1464 C CA . GLN A 1 177 ? -17.879 -5.856 25.959 1.00 69.00 177 GLN A CA 1
ATOM 1465 C C . GLN A 1 177 ? -18.321 -5.446 27.360 1.00 69.00 177 GLN A C 1
ATOM 1467 O O . GLN A 1 177 ? -19.518 -5.427 27.652 1.00 69.00 177 GLN A O 1
ATOM 1472 N N . THR A 1 178 ? -17.370 -5.086 28.215 1.00 76.88 178 THR A N 1
ATOM 1473 C CA . THR A 1 178 ? -17.678 -4.455 29.500 1.00 76.88 178 THR A CA 1
ATOM 1474 C C . THR A 1 178 ? -17.953 -2.977 29.252 1.00 76.88 178 THR A C 1
ATOM 1476 O O . THR A 1 178 ? -17.075 -2.248 28.799 1.00 76.88 178 THR A O 1
ATOM 1479 N N . ARG A 1 179 ? -19.181 -2.525 29.526 1.00 80.75 179 ARG A N 1
ATOM 1480 C CA . ARG A 1 179 ? -19.545 -1.103 29.462 1.00 80.75 179 ARG A CA 1
ATOM 1481 C C . ARG A 1 179 ? -19.509 -0.515 30.860 1.00 80.75 179 ARG A C 1
ATOM 1483 O O . ARG A 1 179 ? -20.198 -1.004 31.750 1.00 80.75 179 ARG A O 1
ATOM 1490 N N . ILE A 1 180 ? -18.737 0.549 31.029 1.00 81.81 180 ILE A N 1
ATOM 1491 C CA . ILE A 1 180 ? -18.632 1.287 32.285 1.00 81.81 180 ILE A CA 1
ATOM 1492 C C . ILE A 1 180 ? -19.234 2.669 32.045 1.00 81.81 180 ILE A C 1
ATOM 1494 O O . ILE A 1 180 ? -18.886 3.339 31.075 1.00 81.81 180 ILE A O 1
ATOM 1498 N N . LYS A 1 181 ? -20.167 3.085 32.904 1.00 85.12 181 LYS A N 1
ATOM 1499 C CA . LYS A 1 181 ? -20.661 4.465 32.925 1.00 85.12 181 LYS A CA 1
ATOM 1500 C C . LYS A 1 181 ? -19.805 5.260 33.901 1.00 85.12 181 LYS A C 1
ATOM 1502 O O . LYS A 1 181 ? -19.662 4.855 35.050 1.00 85.12 181 LYS A O 1
ATOM 1507 N N . ILE A 1 182 ? -19.261 6.381 33.443 1.00 81.19 182 ILE A N 1
ATOM 1508 C CA . ILE A 1 182 ? -18.408 7.267 34.237 1.00 81.19 182 ILE A CA 1
ATOM 1509 C C . ILE A 1 182 ? -19.083 8.638 34.270 1.00 81.19 182 ILE A C 1
ATOM 1511 O O . ILE A 1 182 ? -19.556 9.116 33.239 1.00 81.19 182 ILE A O 1
ATOM 1515 N N . LYS A 1 183 ? -19.155 9.259 35.449 1.00 83.56 183 LYS A N 1
ATOM 1516 C CA . LYS A 1 183 ? -19.521 10.674 35.583 1.00 83.56 183 LYS A CA 1
ATOM 1517 C C . LYS A 1 183 ? -18.235 11.491 35.589 1.00 83.56 183 LYS A C 1
ATOM 1519 O O . LYS A 1 183 ? -17.329 11.185 36.358 1.00 83.56 183 LYS A O 1
ATOM 1524 N N . ILE A 1 184 ? -18.163 12.501 34.728 1.00 79.81 184 ILE A N 1
ATOM 1525 C CA . ILE A 1 184 ? -17.002 13.381 34.593 1.00 79.81 184 ILE A CA 1
ATOM 1526 C C . ILE A 1 184 ? -17.464 14.792 34.930 1.00 79.81 184 ILE A C 1
ATOM 1528 O O . ILE A 1 184 ? -18.422 15.285 34.340 1.00 79.81 184 ILE A O 1
ATOM 1532 N N . GLN A 1 185 ? -16.785 15.425 35.881 1.00 82.81 185 GLN A N 1
ATOM 1533 C CA . GLN A 1 185 ? -16.958 16.839 36.180 1.00 82.81 185 GLN A CA 1
ATOM 1534 C C . GLN A 1 185 ? -15.801 17.596 35.528 1.00 82.81 185 GLN A C 1
ATOM 1536 O O . GLN A 1 185 ? -14.639 17.311 35.811 1.00 82.81 185 GLN A O 1
ATOM 1541 N N . SER A 1 186 ? -16.116 18.503 34.608 1.00 79.25 186 SER A N 1
ATOM 1542 C CA . SER A 1 186 ? -15.126 19.280 33.867 1.00 79.25 186 SER A CA 1
ATOM 1543 C C . SER A 1 186 ? -15.732 20.602 33.412 1.00 79.25 186 SER A C 1
ATOM 1545 O O . SER A 1 186 ? -16.916 20.650 33.081 1.00 79.25 186 SER A O 1
ATOM 1547 N N . ASP A 1 187 ? -14.897 21.635 33.345 1.00 82.6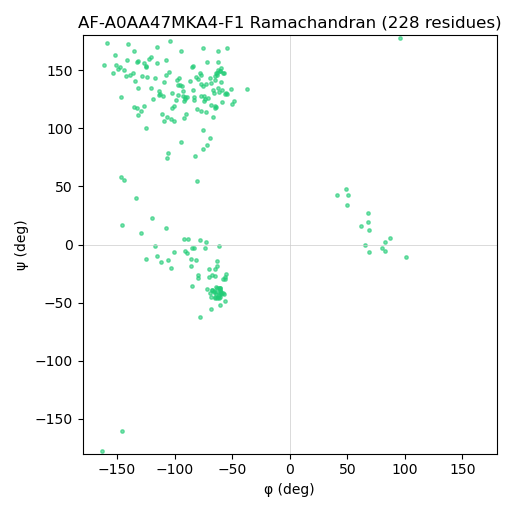2 187 ASP A N 1
ATOM 1548 C CA . ASP A 1 187 ? -15.245 22.936 32.763 1.00 82.62 187 ASP A CA 1
ATOM 1549 C C . ASP A 1 187 ? -15.035 22.958 31.235 1.00 82.62 187 ASP A C 1
ATOM 1551 O O . ASP A 1 187 ? -15.297 23.961 30.572 1.00 82.62 187 ASP A O 1
ATOM 1555 N N . LEU A 1 188 ? -14.532 21.855 30.668 1.00 81.19 188 LEU A N 1
ATOM 1556 C CA . LEU A 1 188 ? -14.243 21.709 29.246 1.00 81.19 188 LEU A CA 1
ATOM 1557 C C . LEU A 1 188 ? -15.479 21.274 28.449 1.00 81.19 188 LEU A C 1
ATOM 1559 O O . LEU A 1 188 ? -16.353 20.561 28.945 1.00 81.19 188 LEU A O 1
ATOM 1563 N N . ASP A 1 189 ? -15.504 21.644 27.168 1.00 77.81 189 ASP A N 1
ATOM 1564 C CA . ASP A 1 189 ? -16.532 21.194 26.232 1.00 77.81 189 ASP A CA 1
ATOM 1565 C C . ASP A 1 189 ? -16.297 19.735 25.815 1.00 77.81 189 ASP A C 1
ATOM 1567 O O . ASP A 1 189 ? -15.503 19.422 24.926 1.00 77.81 189 ASP A O 1
ATOM 1571 N N . LEU A 1 190 ? -17.025 18.831 26.468 1.00 76.69 190 LEU A N 1
ATOM 1572 C CA . LEU A 1 190 ? -16.964 17.391 26.227 1.00 76.69 190 LEU A CA 1
ATOM 1573 C C . LEU A 1 190 ? -17.617 16.949 24.905 1.00 76.69 190 LEU A C 1
ATOM 1575 O O . LEU A 1 190 ? -17.637 15.753 24.620 1.00 76.69 190 LEU A O 1
ATOM 1579 N N . THR A 1 191 ? -18.136 17.876 24.093 1.00 77.06 191 THR A N 1
ATOM 1580 C CA . THR A 1 191 ? -18.558 17.587 22.713 1.00 77.06 191 THR A CA 1
ATOM 1581 C C . THR A 1 191 ? -17.405 17.698 21.710 1.00 77.06 191 THR A C 1
ATOM 1583 O O . THR A 1 191 ? -17.511 17.218 20.582 1.00 77.06 191 THR A O 1
ATOM 1586 N N . ASN A 1 192 ? -16.270 18.273 22.124 1.00 82.25 192 ASN A N 1
ATOM 1587 C CA . ASN A 1 192 ? -15.077 18.395 21.299 1.00 82.25 192 ASN A CA 1
ATOM 1588 C C . ASN A 1 192 ? -14.346 17.045 21.169 1.00 82.25 192 ASN A C 1
ATOM 1590 O O . ASN A 1 192 ? -13.919 16.452 22.164 1.00 82.25 192 ASN A O 1
ATOM 1594 N N . GLN A 1 193 ? -14.143 16.590 19.930 1.00 81.31 193 GLN A N 1
ATOM 1595 C CA . GLN A 1 193 ? -13.502 15.306 19.629 1.00 81.31 193 GLN A CA 1
ATOM 1596 C C . GLN A 1 193 ? -12.086 15.193 20.215 1.00 81.31 193 GLN A C 1
ATOM 1598 O O . GLN A 1 193 ? -11.758 14.176 20.817 1.00 81.31 193 GLN A O 1
ATOM 1603 N N . THR A 1 194 ? -11.276 16.251 20.136 1.00 85.94 194 THR A N 1
ATOM 1604 C CA . THR A 1 194 ? -9.908 16.267 20.678 1.00 85.94 194 THR A CA 1
ATOM 1605 C C . THR A 1 194 ? -9.898 16.089 22.196 1.00 85.94 194 THR A C 1
ATOM 1607 O O . THR A 1 194 ? -9.034 15.405 22.744 1.00 85.94 194 THR A O 1
ATOM 1610 N N . ILE A 1 195 ? -10.873 16.677 22.900 1.00 85.12 195 ILE A N 1
ATOM 1611 C CA . ILE A 1 195 ? -11.019 16.502 24.351 1.00 85.12 195 ILE A CA 1
ATOM 1612 C C . ILE A 1 195 ? -11.436 15.060 24.666 1.00 85.12 195 ILE A C 1
ATOM 1614 O O . ILE A 1 195 ? -10.842 14.428 25.541 1.00 85.12 195 ILE A O 1
ATOM 1618 N N . MET A 1 196 ? -12.409 14.515 23.931 1.00 84.19 196 MET A N 1
ATOM 1619 C CA . MET A 1 196 ? -12.848 13.125 24.086 1.00 84.19 196 MET A CA 1
ATOM 1620 C C . MET A 1 196 ? -11.716 12.114 23.844 1.00 84.19 196 MET A C 1
ATOM 1622 O O . MET A 1 196 ? -11.607 11.139 24.595 1.00 84.19 196 MET A O 1
ATOM 1626 N N . ASP A 1 197 ? -10.868 12.349 22.843 1.00 86.50 197 ASP A N 1
ATOM 1627 C CA . ASP A 1 197 ? -9.727 11.490 22.514 1.00 86.50 197 ASP A CA 1
ATOM 1628 C C . ASP A 1 197 ? -8.643 11.566 23.602 1.00 86.50 197 ASP A C 1
ATOM 1630 O O . ASP A 1 197 ? -8.131 10.535 24.047 1.00 86.50 197 ASP A O 1
ATOM 1634 N N . ASN A 1 198 ? -8.359 12.766 24.122 1.00 86.94 198 ASN A N 1
ATOM 1635 C CA . ASN A 1 198 ? -7.433 12.954 25.244 1.00 86.94 198 ASN A CA 1
ATOM 1636 C C . ASN A 1 198 ? -7.899 12.231 26.518 1.00 86.94 198 ASN A C 1
ATOM 1638 O O . ASN A 1 198 ? -7.077 11.659 27.237 1.00 86.94 198 ASN A O 1
ATOM 1642 N N . ILE A 1 199 ? -9.208 12.206 26.794 1.00 87.50 199 ILE A N 1
ATOM 1643 C CA . ILE A 1 199 ? -9.768 11.464 27.934 1.00 87.50 199 ILE A CA 1
ATOM 1644 C C . ILE A 1 199 ? -9.557 9.955 27.759 1.00 87.50 199 ILE A C 1
ATOM 1646 O O . ILE A 1 199 ? -9.117 9.290 28.699 1.00 87.50 199 ILE A O 1
ATOM 1650 N N . LEU A 1 200 ? -9.826 9.401 26.569 1.00 89.19 200 LEU A N 1
ATOM 1651 C CA . LEU A 1 200 ? -9.558 7.982 26.300 1.00 89.19 200 LEU A CA 1
ATOM 1652 C C . LEU A 1 200 ? -8.074 7.653 26.465 1.00 89.19 200 LEU A C 1
ATOM 1654 O O . LEU A 1 200 ? -7.743 6.617 27.044 1.00 89.19 200 LEU A O 1
ATOM 1658 N N . LEU A 1 201 ? -7.189 8.547 26.019 1.00 89.62 201 LEU A N 1
ATOM 1659 C CA . LEU A 1 201 ? -5.746 8.378 26.146 1.00 89.62 201 LEU A CA 1
ATOM 1660 C C . LEU A 1 201 ? -5.312 8.339 27.620 1.00 89.62 201 LEU A C 1
ATOM 1662 O O . LEU A 1 201 ? -4.603 7.417 28.024 1.00 89.62 201 LEU A O 1
ATOM 1666 N N . GLN A 1 202 ? -5.808 9.248 28.461 1.00 89.75 202 GLN A N 1
ATOM 1667 C CA . GLN A 1 202 ? -5.513 9.241 29.901 1.00 89.75 202 GLN A CA 1
ATOM 1668 C C . GLN A 1 202 ? -6.089 8.019 30.635 1.00 89.75 202 GLN A C 1
ATOM 1670 O O . GLN A 1 202 ? -5.419 7.431 31.491 1.00 89.75 202 GLN A O 1
ATOM 1675 N N . LEU A 1 203 ? -7.312 7.601 30.293 1.00 88.50 203 LEU A N 1
ATOM 1676 C CA . LEU A 1 203 ? -7.919 6.389 30.851 1.00 88.50 203 LEU A CA 1
ATOM 1677 C C . LEU A 1 203 ? -7.127 5.144 30.450 1.00 88.50 203 LEU A C 1
ATOM 1679 O O . LEU A 1 203 ? -6.891 4.272 31.286 1.00 88.50 203 LEU A O 1
ATOM 1683 N N . SER A 1 204 ? -6.666 5.084 29.200 1.00 89.56 204 SER A N 1
ATOM 1684 C CA . SER A 1 204 ? -5.831 3.983 28.726 1.00 89.56 204 SER A CA 1
ATOM 1685 C C . SER A 1 204 ? -4.508 3.906 29.492 1.00 89.56 204 SER A C 1
ATOM 1687 O O . SER A 1 204 ? -4.156 2.842 29.995 1.00 89.56 204 SER A O 1
ATOM 1689 N N . ALA A 1 205 ? -3.827 5.037 29.701 1.00 90.56 205 ALA A N 1
ATOM 1690 C CA . ALA A 1 205 ? -2.588 5.084 30.474 1.00 90.56 205 ALA A CA 1
ATOM 1691 C C . ALA A 1 205 ? -2.796 4.624 31.929 1.00 90.56 205 ALA A C 1
ATOM 1693 O O . ALA A 1 205 ? -1.956 3.921 32.489 1.00 90.56 205 ALA A O 1
ATOM 1694 N N . SER A 1 206 ? -3.938 4.979 32.522 1.00 91.06 206 SER A N 1
ATOM 1695 C CA . SER A 1 206 ? -4.286 4.608 33.899 1.00 91.06 206 SER A CA 1
ATOM 1696 C C . SER A 1 206 ? -4.621 3.119 34.049 1.00 91.06 206 SER A C 1
ATOM 1698 O O . SER A 1 206 ? -4.244 2.490 35.033 1.00 91.06 206 SER A O 1
ATOM 1700 N N . LEU A 1 207 ? -5.309 2.519 33.072 1.00 88.31 207 LEU A N 1
ATOM 1701 C CA . LEU A 1 207 ? -5.560 1.072 33.062 1.00 88.31 207 LEU A CA 1
ATOM 1702 C C . LEU A 1 207 ? -4.268 0.275 32.854 1.00 88.31 207 LEU A C 1
ATOM 1704 O O . LEU A 1 207 ? -4.070 -0.744 33.520 1.00 88.31 207 LEU A O 1
ATOM 1708 N N . ALA A 1 208 ? -3.386 0.774 31.982 1.00 90.50 208 ALA A N 1
ATOM 1709 C CA . ALA A 1 208 ? -2.066 0.202 31.746 1.00 90.50 208 ALA A CA 1
ATOM 1710 C C . ALA A 1 208 ? -1.198 0.218 33.011 1.00 90.50 208 ALA A C 1
ATOM 1712 O O . ALA A 1 208 ? -0.610 -0.805 33.365 1.00 90.50 208 ALA A O 1
ATOM 1713 N N . SER A 1 209 ? -1.161 1.339 33.741 1.00 92.50 209 SER A N 1
ATOM 1714 C CA . SER A 1 209 ? -0.403 1.440 34.997 1.00 92.50 209 SER A CA 1
ATOM 1715 C C . SER A 1 209 ? -0.976 0.568 36.120 1.00 92.50 209 SER A C 1
ATOM 1717 O O . SER A 1 209 ? -0.225 0.100 36.973 1.00 92.50 209 SER A O 1
ATOM 1719 N N . ALA A 1 210 ? -2.279 0.274 36.085 1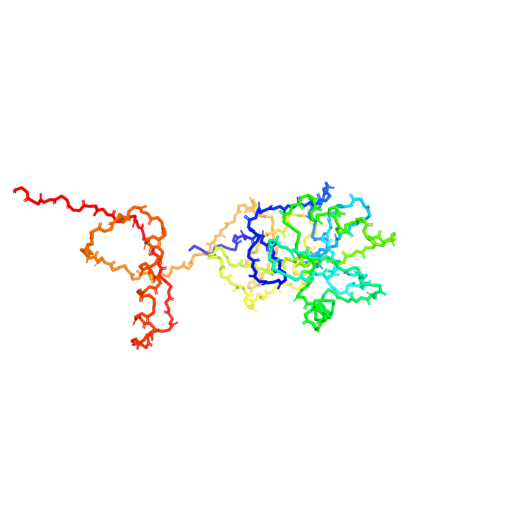.00 92.19 210 ALA A N 1
ATOM 1720 C CA . ALA A 1 210 ? -2.935 -0.679 36.979 1.00 92.19 210 ALA A CA 1
ATOM 1721 C C . ALA A 1 210 ? -2.706 -2.159 36.594 1.00 92.19 210 ALA A C 1
ATOM 1723 O O . ALA A 1 210 ? -3.277 -3.049 37.225 1.00 92.19 210 ALA A O 1
ATOM 1724 N N . GLY A 1 211 ? -1.895 -2.441 35.568 1.00 89.06 211 GLY A N 1
ATOM 1725 C CA . GLY A 1 211 ? -1.521 -3.798 35.157 1.00 89.06 211 GLY A CA 1
ATOM 1726 C C . GLY A 1 211 ? -2.479 -4.469 34.169 1.00 89.06 211 GLY A C 1
ATOM 1727 O O . GLY A 1 211 ? -2.274 -5.632 33.825 1.00 89.06 211 GLY A O 1
ATOM 1728 N N . ASN A 1 212 ? -3.501 -3.764 33.673 1.00 83.56 212 ASN A N 1
ATOM 1729 C CA . ASN A 1 212 ? -4.316 -4.268 32.569 1.00 83.56 212 ASN A CA 1
ATOM 1730 C C . ASN A 1 212 ? -3.598 -3.949 31.261 1.00 83.56 212 ASN A C 1
ATOM 1732 O O . ASN A 1 212 ? -3.257 -2.801 31.031 1.00 83.56 212 ASN A O 1
ATOM 1736 N N . THR A 1 213 ? -3.364 -4.927 30.393 1.00 81.06 213 THR A N 1
ATOM 1737 C CA . THR A 1 213 ? -2.680 -4.700 29.101 1.00 81.06 213 THR A CA 1
ATOM 1738 C C . THR A 1 213 ? -3.486 -5.184 27.898 1.00 81.06 213 THR A C 1
ATOM 1740 O O . THR A 1 213 ? -3.187 -4.800 26.773 1.00 81.06 213 THR A O 1
ATOM 1743 N N . ASP A 1 214 ? -4.549 -5.957 28.132 1.00 81.38 214 ASP A N 1
ATOM 1744 C CA . ASP A 1 214 ? -5.459 -6.459 27.101 1.00 81.38 214 ASP A CA 1
ATOM 1745 C C . ASP A 1 214 ? -6.802 -5.718 27.156 1.00 81.38 214 ASP A C 1
ATOM 1747 O O . ASP A 1 214 ? -7.804 -6.211 27.678 1.00 81.38 214 ASP A O 1
ATOM 1751 N N . PHE A 1 215 ? -6.813 -4.469 26.686 1.00 81.69 215 PHE A N 1
ATOM 1752 C CA . PHE A 1 215 ? -8.035 -3.676 26.597 1.00 81.69 215 PHE A CA 1
ATOM 1753 C C . PHE A 1 215 ? -8.001 -2.712 25.405 1.00 81.69 215 PHE A C 1
ATOM 1755 O O . PHE A 1 215 ? -6.947 -2.260 24.965 1.00 81.69 215 PHE A O 1
ATOM 1762 N N . ASN A 1 216 ? -9.184 -2.367 24.897 1.00 82.25 216 ASN A N 1
ATOM 1763 C CA . ASN A 1 216 ? -9.365 -1.315 23.901 1.00 82.25 216 ASN A CA 1
ATOM 1764 C C . ASN A 1 216 ? -10.562 -0.450 24.317 1.00 82.25 216 ASN A C 1
ATOM 1766 O O . ASN A 1 216 ? -11.678 -0.959 24.452 1.00 82.25 216 ASN A O 1
ATOM 1770 N N . LEU A 1 217 ? -10.318 0.838 24.570 1.00 86.56 217 LEU A N 1
ATOM 1771 C CA . LEU A 1 217 ? -11.341 1.781 25.016 1.00 86.56 217 LEU A CA 1
ATOM 1772 C C . LEU A 1 217 ? -11.919 2.551 23.830 1.00 86.56 217 LEU A C 1
ATOM 1774 O O . LEU A 1 217 ? -11.195 3.036 22.969 1.00 86.56 217 LEU A O 1
ATOM 1778 N N . SER A 1 218 ? -13.238 2.710 23.822 1.00 86.44 218 SER A N 1
ATOM 1779 C CA . SER A 1 218 ? -13.938 3.575 22.873 1.00 86.44 218 SER A CA 1
ATOM 1780 C C . SER A 1 218 ? -15.195 4.155 23.511 1.00 86.44 218 SER A C 1
ATOM 1782 O O . SER A 1 218 ? -15.808 3.539 24.390 1.00 86.44 218 SER A O 1
ATOM 1784 N N . TRP A 1 219 ? -15.593 5.344 23.060 1.00 84.06 219 TRP A N 1
ATOM 1785 C CA . TRP A 1 219 ? -16.872 5.929 23.439 1.00 84.06 219 TRP A CA 1
ATOM 1786 C C . TRP A 1 219 ? -18.008 5.167 22.768 1.00 84.06 219 TRP A C 1
ATOM 1788 O O . TRP A 1 219 ? -18.042 5.017 21.550 1.00 84.06 219 TRP A O 1
ATOM 1798 N N . SER A 1 220 ? -18.968 4.700 23.565 1.00 81.50 220 SER A N 1
ATOM 1799 C CA . SER A 1 220 ? -20.170 4.062 23.017 1.00 81.50 220 SER A CA 1
ATOM 1800 C C . SER A 1 220 ? -21.284 5.052 22.657 1.00 81.50 220 SER A C 1
ATOM 1802 O O . SER A 1 220 ? -22.194 4.696 21.913 1.00 81.50 220 SER A O 1
ATOM 1804 N N . ALA A 1 221 ? -21.209 6.268 23.202 1.00 80.12 221 ALA A N 1
ATOM 1805 C CA . ALA A 1 221 ? -22.041 7.429 22.903 1.00 80.12 221 ALA A CA 1
ATOM 1806 C C . ALA A 1 221 ? -21.307 8.699 23.393 1.00 80.12 221 ALA A C 1
ATOM 1808 O O . ALA A 1 221 ? -20.510 8.581 24.333 1.00 80.12 221 ALA A O 1
ATOM 1809 N N . PRO A 1 222 ? -21.566 9.885 22.808 1.00 75.81 222 PRO A N 1
ATOM 1810 C CA . PRO A 1 222 ? -21.022 11.149 23.304 1.00 75.81 222 PRO A CA 1
ATOM 1811 C C . PRO A 1 222 ? -21.466 11.443 24.748 1.00 75.81 222 PRO A C 1
ATOM 1813 O O . PRO A 1 222 ? -22.581 11.056 25.127 1.00 75.81 222 PRO A O 1
ATOM 1816 N N . PRO A 1 223 ? -20.646 12.143 25.556 1.00 77.88 223 PRO A N 1
ATOM 1817 C CA . PRO A 1 223 ? -21.045 12.604 26.880 1.00 77.88 223 PRO A CA 1
ATOM 1818 C C . PRO A 1 223 ? -22.308 13.467 26.811 1.00 77.88 223 PRO A C 1
ATOM 1820 O O . PRO A 1 223 ? -22.390 14.415 26.033 1.00 77.88 223 PRO A O 1
ATOM 1823 N N . GLN A 1 224 ? -23.298 13.146 27.640 1.00 76.31 224 GLN A N 1
ATOM 1824 C CA . GLN A 1 224 ? -24.504 13.956 27.787 1.00 76.31 224 GLN A CA 1
ATOM 1825 C C . GLN A 1 224 ? -24.340 14.865 29.001 1.00 76.31 224 GLN A C 1
ATOM 1827 O O . GLN A 1 224 ? -24.007 14.389 30.091 1.00 76.31 224 GLN A O 1
ATOM 1832 N N . LYS A 1 225 ? -24.575 16.169 28.819 1.00 75.06 225 LYS A N 1
ATOM 1833 C CA . LYS A 1 225 ? -24.624 17.110 29.938 1.00 75.06 225 LYS A CA 1
ATOM 1834 C C . LYS A 1 225 ? -25.805 16.721 30.820 1.00 75.06 225 LYS A C 1
ATOM 1836 O O . LYS A 1 225 ? -26.942 16.707 30.358 1.00 75.06 225 LYS A O 1
ATOM 1841 N N . LEU A 1 226 ? -25.523 16.371 32.070 1.00 71.19 226 LEU A N 1
ATOM 1842 C CA . LEU A 1 226 ? -26.574 16.181 33.059 1.00 71.19 226 LEU A CA 1
ATOM 1843 C C . LEU A 1 226 ? -27.100 17.570 33.417 1.00 71.19 226 LEU A C 1
ATOM 1845 O O . LEU A 1 226 ? -26.353 18.402 33.936 1.00 71.19 226 LEU A O 1
ATOM 1849 N N . GLU A 1 227 ? -28.356 17.839 33.077 1.00 69.88 227 GLU A N 1
ATOM 1850 C CA . GLU A 1 227 ? -29.055 19.000 33.616 1.00 69.88 227 GLU A CA 1
ATOM 1851 C C . GLU A 1 227 ? -29.216 18.812 35.134 1.00 69.88 227 GLU A C 1
ATOM 1853 O O . GLU A 1 227 ? -29.352 17.670 35.590 1.00 69.88 227 GLU A O 1
ATOM 1858 N N . PRO A 1 228 ? -29.144 19.889 35.937 1.00 68.06 228 PRO A N 1
ATOM 1859 C CA . PRO A 1 228 ? -29.427 19.794 37.363 1.00 68.06 228 PRO A CA 1
ATOM 1860 C C . PRO A 1 228 ? -30.821 19.191 37.563 1.00 68.06 228 PRO A C 1
ATOM 1862 O O . PRO A 1 228 ? -31.775 19.643 36.932 1.00 68.06 228 PRO A O 1
ATOM 1865 N N . GLU A 1 229 ? -30.937 18.173 38.418 1.00 60.28 229 GLU A N 1
ATOM 1866 C CA . GLU A 1 229 ? -32.247 17.686 38.857 1.00 60.28 229 GLU A CA 1
ATOM 1867 C C . GLU A 1 229 ? -32.979 18.855 39.537 1.00 60.28 229 GLU A C 1
ATOM 1869 O O . GLU A 1 229 ? -32.421 19.492 40.435 1.00 60.28 229 GLU A O 1
ATOM 1874 N N . ALA A 1 230 ? -34.167 19.183 39.017 1.00 49.19 230 ALA A N 1
ATOM 1875 C CA . ALA A 1 230 ? -35.010 20.289 39.471 1.00 49.19 230 ALA A CA 1
ATOM 1876 C C . ALA A 1 230 ? -35.581 20.062 40.877 1.00 49.19 230 ALA A C 1
ATOM 1878 O O . ALA A 1 230 ? -35.893 18.894 41.207 1.00 49.19 230 ALA A O 1
#

Foldseek 3Di:
DWFLDDDFAKDFLLRDGQPQPDAFADVCPPLCAQVAQFFWKAALVLHIYGHHQQFWWWAKAWADDPVDIDIDTGPGTGRLVVQQVVNVVVHPGFADDRDPVSSCNVSVPDDRTIYTGRIGTQPRDTPVRHHDPDAQADPSPPGCPVSQLDGWDDDPNHIYRHHPPDDDDDDDDDDDDDDDDDDDDDPDDQVDPVVVVVVQVVVVVVCVVVVDDPDDDDDPDGDDDDDPDD

Solvent-accessible surface area (backbone atoms only — not comparable to full-atom values): 13700 Å² total; per-residue (Å²): 95,46,48,45,40,68,69,93,47,72,32,36,71,84,76,48,74,70,92,66,72,52,80,53,53,36,97,80,40,72,47,37,66,68,48,51,25,42,25,29,30,37,32,65,86,49,35,28,38,51,33,48,41,80,48,66,34,26,31,28,24,24,33,72,55,95,93,56,66,45,78,43,78,42,98,51,70,32,27,50,67,56,42,37,52,48,17,50,74,80,46,57,28,33,26,78,63,59,47,70,68,53,39,48,62,51,23,75,64,45,79,89,48,54,27,36,39,16,42,30,48,62,73,69,36,38,47,77,74,45,82,56,90,77,77,66,50,35,90,87,44,58,37,26,89,78,63,51,34,64,19,53,43,82,53,97,91,22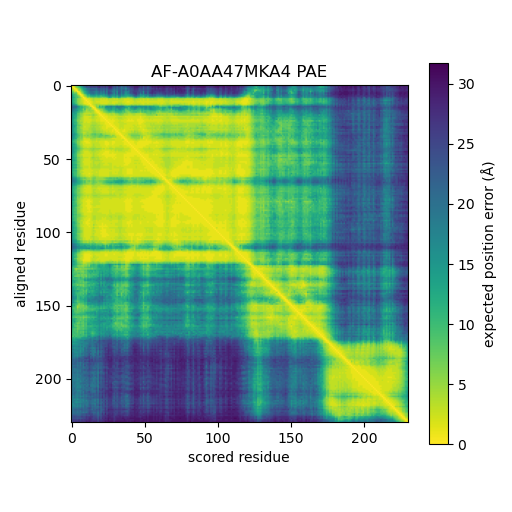,30,40,54,33,49,71,84,61,90,70,92,78,57,71,56,82,78,89,76,88,84,82,91,80,90,82,90,72,96,66,68,61,83,40,64,71,54,49,52,51,50,52,51,54,51,49,54,52,42,43,75,72,70,49,82,90,79,85,90,76,81,92,64,81,75,73,84,80,72,80,86,128

InterPro domains:
  IPR001304 C-type lectin-like [PF00059] (9-61)
  IPR001304 C-type lectin-like [PF00059] (77-173)
  IPR001304 C-type lectin-like [PS50041] (10-62)
  IPR001304 C-type lectin-like [PS50041] (66-173)
  IPR001304 C-type lectin-like [SM00034] (61-173)
  IPR016186 C-type lectin-like/link domain superfamily [G3DSA:3.10.100.10] (8-62)
  IPR016186 C-type lectin-like/link domain superfamily [G3DSA:3.10.100.10] (65-187)
  IPR016187 C-type lectin fold [SSF56436] (7-61)
  IPR016187 C-type lectin fold [SSF56436] (69-176)
  IPR018378 C-type lectin, conserved site [PS00615] (39-61)

Mean predicted aligned error: 13.3 Å

Sequence (230 aa):
MHAILYCFHWRWSTQNRSQTGYINFRPGEPNYNGGREECVEIRTDGTWYDWNCAARQTFSCFSGPSDAKTYHYINQTLSWESAKSYCRTHHTDLAMIENEEENQQVFSTVMNTYVWIGLYRVPWMWSDGTNCYFIPWWSYEPNNLVGSQLCGAVYEGSFKNLQCNALRPFICSVRKQTRIKIKIQSDLDLTNQTIMDNILLQLSASLASAGNTDFNLSWSAPPQKLEPEA

pLDDT: mean 82.57, std 12.61, range [37.41, 98.5]